Protein AF-A0A1Y2HPZ2-F1 (afdb_monomer)

Foldseek 3Di:
DDLQVLLQLQLVLQLVLVQLLQQLLQVQLVHGDDPVSDDPVNSNLSSCCRRVQVSNLCLVLVVVLCVVVPPDADPVRPPDDLVNLLVSLVVSVVCCVVPRPPVSVVVSVVSVVVVVCCCCPPPVPPPVVVVVVVVVPDDDPVVVVVVVVVVVLCVQLVVVLVVCCVPLVVVLSSCLSSPHDRPVSSVSVSVSVSVNSSVVSNSSNHDGDDD

Solvent-accessible surface area (backbone atoms only — not comparable to full-atom values): 11529 Å² total; per-residue (Å²): 133,55,58,65,57,38,9,54,53,31,12,50,50,32,26,54,28,40,54,48,21,51,41,37,27,33,40,46,68,74,48,69,76,42,83,90,73,57,62,63,68,60,27,51,49,39,18,46,46,16,29,71,45,51,12,45,49,50,54,51,47,52,51,53,49,41,66,78,53,67,80,73,62,57,89,76,62,74,86,69,49,74,66,57,49,49,53,53,37,48,52,53,49,53,50,37,60,71,66,48,46,54,60,46,51,52,52,49,50,54,50,53,52,49,53,49,48,45,46,54,73,70,72,46,55,74,63,53,54,56,54,52,62,66,61,61,79,82,62,75,72,63,68,64,55,51,55,46,55,53,51,53,50,45,67,74,44,40,63,60,55,49,54,51,48,66,50,49,51,57,52,52,49,52,53,37,52,72,78,38,64,77,73,57,36,56,55,53,51,53,53,53,43,31,54,50,49,28,49,51,31,31,62,71,37,42,78,79,82,89,126

Structure (mmCIF, N/CA/C/O backbone):
data_AF-A0A1Y2HPZ2-F1
#
_entry.id   AF-A0A1Y2HPZ2-F1
#
loop_
_atom_site.group_PDB
_atom_site.id
_atom_site.type_symbol
_atom_site.label_atom_id
_atom_site.label_alt_id
_atom_site.label_comp_id
_atom_site.label_asym_id
_atom_site.label_entity_id
_atom_site.label_seq_id
_atom_site.pdbx_PDB_ins_code
_atom_site.Cartn_x
_atom_site.Cartn_y
_atom_site.Cartn_z
_atom_site.occupancy
_atom_site.B_iso_or_equiv
_atom_site.auth_seq_id
_atom_site.auth_comp_id
_atom_site.auth_asym_id
_atom_site.auth_atom_id
_atom_site.pdbx_PDB_model_num
ATOM 1 N N . MET A 1 1 ? -7.321 -11.074 17.443 1.00 59.16 1 MET A N 1
ATOM 2 C CA . MET A 1 1 ? -6.093 -11.073 16.621 1.00 59.16 1 MET A CA 1
ATOM 3 C C . MET A 1 1 ? -5.102 -10.149 17.302 1.00 59.16 1 MET A C 1
ATOM 5 O O . MET A 1 1 ? -5.510 -9.060 17.678 1.00 59.16 1 MET A O 1
ATOM 9 N N . THR A 1 2 ? -3.881 -10.600 17.568 1.00 85.62 2 THR A N 1
ATOM 10 C CA . THR A 1 2 ? -2.818 -9.775 18.169 1.00 85.62 2 THR A CA 1
ATOM 11 C C . THR A 1 2 ? -2.145 -8.913 17.094 1.00 85.62 2 THR A C 1
ATOM 13 O O . THR A 1 2 ? -2.312 -9.190 15.904 1.00 85.62 2 THR A O 1
ATOM 16 N N . ILE A 1 3 ? -1.368 -7.897 17.498 1.00 86.38 3 ILE A N 1
ATOM 17 C CA . ILE A 1 3 ? -0.521 -7.100 16.582 1.00 86.38 3 ILE A CA 1
ATOM 18 C C . ILE A 1 3 ? 0.318 -8.022 15.699 1.00 86.38 3 ILE A C 1
ATOM 20 O O . ILE A 1 3 ? 0.323 -7.872 14.484 1.00 86.38 3 ILE A O 1
ATOM 24 N N . LEU A 1 4 ? 0.946 -9.028 16.309 1.00 87.94 4 LEU A N 1
ATOM 25 C CA . LEU A 1 4 ? 1.795 -9.982 15.607 1.00 87.94 4 LEU A CA 1
ATOM 26 C C . LEU A 1 4 ? 1.028 -10.758 14.525 1.00 87.94 4 LEU A C 1
ATOM 28 O O . LEU A 1 4 ? 1.511 -10.895 13.407 1.00 87.94 4 LEU A O 1
ATOM 32 N N . GLY A 1 5 ? -0.197 -11.207 14.821 1.00 86.69 5 GLY A N 1
ATOM 33 C CA . GLY A 1 5 ? -1.040 -11.866 13.823 1.00 86.69 5 GLY A CA 1
ATOM 34 C C . GLY A 1 5 ? -1.376 -10.947 12.645 1.00 86.69 5 GLY A C 1
ATOM 35 O O . GLY A 1 5 ? -1.360 -11.391 11.496 1.00 86.69 5 GLY A O 1
ATOM 36 N N . ALA A 1 6 ? -1.646 -9.664 12.912 1.00 83.31 6 ALA A N 1
ATOM 37 C CA . ALA A 1 6 ? -1.893 -8.666 11.869 1.00 83.31 6 ALA A CA 1
ATOM 38 C C . ALA A 1 6 ? -0.638 -8.405 11.019 1.00 83.31 6 ALA A C 1
ATOM 40 O O . ALA A 1 6 ? -0.744 -8.374 9.797 1.00 83.31 6 ALA A O 1
ATOM 41 N N . SER A 1 7 ? 0.540 -8.305 11.643 1.00 89.81 7 SER A N 1
ATOM 42 C CA . SER A 1 7 ? 1.837 -8.181 10.964 1.00 89.81 7 SER A CA 1
ATOM 43 C C . SER A 1 7 ? 2.144 -9.360 10.055 1.00 89.81 7 SER A C 1
ATOM 45 O O . SER A 1 7 ? 2.445 -9.156 8.884 1.00 89.81 7 SER A O 1
ATOM 47 N N . VAL A 1 8 ? 2.033 -10.593 10.555 1.00 92.00 8 VAL A N 1
ATOM 48 C CA . VAL A 1 8 ? 2.308 -11.796 9.752 1.00 92.00 8 VAL A CA 1
ATOM 49 C C . VAL A 1 8 ? 1.358 -11.869 8.560 1.00 92.00 8 VAL A C 1
ATOM 51 O O . VAL A 1 8 ? 1.806 -12.068 7.437 1.00 92.00 8 VAL A O 1
ATOM 54 N N . THR A 1 9 ? 0.063 -11.629 8.782 1.00 88.94 9 THR A N 1
ATOM 55 C CA . THR A 1 9 ? -0.940 -11.655 7.705 1.00 88.94 9 THR A CA 1
ATOM 56 C C . THR A 1 9 ? -0.696 -10.556 6.666 1.00 88.94 9 THR A C 1
ATOM 58 O O . THR A 1 9 ? -0.846 -10.788 5.471 1.00 88.94 9 THR A O 1
ATOM 61 N N . ALA A 1 10 ? -0.321 -9.348 7.095 1.00 88.50 10 ALA A N 1
ATOM 62 C CA . ALA A 1 10 ? -0.012 -8.256 6.177 1.00 88.50 10 ALA A CA 1
ATOM 63 C C . ALA A 1 10 ? 1.274 -8.529 5.383 1.00 88.50 10 ALA A C 1
ATOM 65 O O . ALA A 1 10 ? 1.290 -8.323 4.174 1.00 88.50 10 ALA A O 1
ATOM 66 N N . GLY A 1 11 ? 2.323 -9.046 6.031 1.00 90.88 11 GLY A N 1
ATOM 67 C CA . GLY A 1 11 ? 3.572 -9.424 5.369 1.00 90.88 11 GLY A CA 1
ATOM 68 C C . GLY A 1 11 ? 3.363 -10.490 4.293 1.00 90.88 11 GLY A C 1
ATOM 69 O O . GLY A 1 11 ? 3.794 -10.305 3.157 1.00 90.88 11 GLY A O 1
ATOM 70 N N . THR A 1 12 ? 2.621 -11.559 4.603 1.00 92.31 12 THR A N 1
ATOM 71 C CA . THR A 1 12 ? 2.328 -12.616 3.621 1.00 92.31 12 THR A CA 1
ATOM 72 C C . THR A 1 12 ? 1.490 -12.103 2.453 1.00 92.31 12 THR A C 1
ATOM 74 O O . THR A 1 12 ? 1.807 -12.403 1.306 1.00 92.31 12 THR A O 1
ATOM 77 N N . LEU A 1 13 ? 0.462 -11.285 2.706 1.00 90.25 13 LEU A N 1
ATOM 78 C CA . LEU A 1 13 ? -0.357 -10.701 1.638 1.00 90.25 13 LEU A CA 1
ATOM 79 C C . LEU A 1 13 ? 0.442 -9.752 0.740 1.00 90.25 13 LEU A C 1
ATOM 81 O O . LEU A 1 13 ? 0.249 -9.767 -0.474 1.00 90.25 13 LEU A O 1
ATOM 85 N N . PHE A 1 14 ? 1.354 -8.961 1.308 1.00 90.69 14 PHE A N 1
ATOM 86 C CA . PHE A 1 14 ? 2.242 -8.101 0.526 1.00 90.69 14 PHE A CA 1
ATOM 87 C C . PHE A 1 14 ? 3.223 -8.920 -0.322 1.00 90.69 14 PHE A C 1
ATOM 89 O O . PHE A 1 14 ? 3.434 -8.580 -1.483 1.00 90.69 14 PHE A O 1
ATOM 96 N N . ALA A 1 15 ? 3.773 -10.011 0.220 1.00 92.31 15 ALA A N 1
ATOM 97 C CA . ALA A 1 15 ? 4.642 -10.918 -0.528 1.00 92.31 15 ALA A CA 1
ATOM 98 C C . ALA A 1 15 ? 3.901 -11.550 -1.717 1.00 92.31 15 ALA A C 1
ATOM 100 O O . ALA A 1 15 ? 4.349 -11.451 -2.856 1.00 92.31 15 ALA A O 1
ATOM 101 N N . VAL A 1 16 ? 2.728 -12.144 -1.470 1.00 92.19 16 VAL A N 1
ATOM 102 C CA . VAL A 1 16 ? 1.908 -12.766 -2.522 1.00 92.19 16 VAL A CA 1
ATOM 103 C C . VAL A 1 16 ? 1.474 -11.727 -3.558 1.00 92.19 16 VAL A C 1
ATOM 105 O O . VAL A 1 16 ? 1.530 -11.992 -4.757 1.00 92.19 16 VAL A O 1
ATOM 108 N N . GLY A 1 17 ? 1.078 -10.531 -3.117 1.00 87.50 17 GLY A N 1
ATOM 109 C CA . GLY A 1 17 ? 0.698 -9.445 -4.013 1.00 87.50 17 GLY A CA 1
ATOM 110 C C . GLY A 1 17 ? 1.837 -8.990 -4.920 1.00 87.50 17 GLY A C 1
ATOM 111 O O . GLY A 1 17 ? 1.596 -8.737 -6.099 1.00 87.50 17 GLY A O 1
ATOM 112 N N . ASP A 1 18 ? 3.071 -8.938 -4.414 1.00 90.31 18 ASP A N 1
ATOM 113 C CA . ASP A 1 18 ? 4.232 -8.589 -5.235 1.00 90.31 18 ASP A CA 1
ATOM 114 C C . ASP A 1 18 ? 4.565 -9.687 -6.255 1.00 90.31 18 ASP A C 1
ATOM 116 O O . ASP A 1 18 ? 4.753 -9.378 -7.429 1.00 90.31 18 ASP A O 1
ATOM 120 N N . VAL A 1 19 ?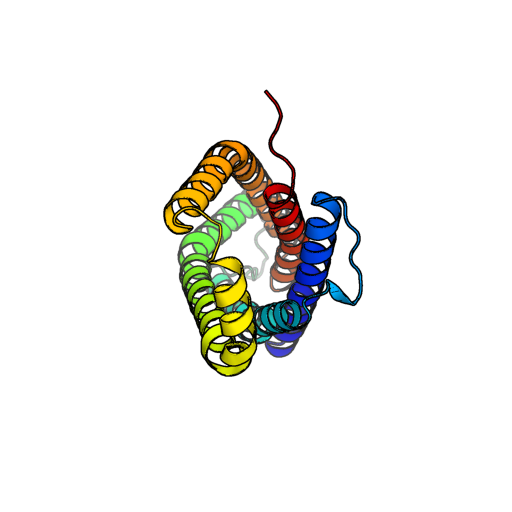 4.520 -10.967 -5.863 1.00 89.88 19 VAL A N 1
ATOM 121 C CA . VAL A 1 19 ? 4.708 -12.101 -6.791 1.00 89.88 19 VAL A CA 1
ATOM 122 C C . VAL A 1 19 ? 3.692 -12.048 -7.937 1.00 89.88 19 VAL A C 1
ATOM 124 O O . VAL A 1 19 ? 4.053 -12.209 -9.105 1.00 89.88 19 VAL A O 1
ATOM 127 N N . ILE A 1 20 ? 2.420 -11.776 -7.630 1.00 88.62 20 ILE A N 1
ATOM 128 C CA . ILE A 1 20 ? 1.373 -11.644 -8.652 1.00 88.62 20 ILE A CA 1
ATOM 129 C C . ILE A 1 20 ? 1.623 -10.410 -9.523 1.00 88.62 20 ILE A C 1
ATOM 131 O O . ILE A 1 20 ? 1.525 -10.503 -10.745 1.00 88.62 20 ILE A O 1
ATOM 135 N N . ALA A 1 21 ? 1.989 -9.272 -8.932 1.00 85.94 21 ALA A N 1
ATOM 136 C CA . ALA A 1 21 ? 2.317 -8.056 -9.671 1.00 85.94 21 ALA A CA 1
ATOM 137 C C . ALA A 1 21 ? 3.479 -8.277 -10.654 1.00 85.94 21 ALA A C 1
ATOM 139 O O . ALA A 1 21 ? 3.397 -7.856 -11.811 1.00 85.94 21 ALA A O 1
ATOM 140 N N . GLN A 1 22 ? 4.533 -8.980 -10.228 1.00 84.94 22 GLN A N 1
ATOM 141 C CA . GLN A 1 22 ? 5.637 -9.396 -11.095 1.00 84.94 22 GLN A CA 1
ATOM 142 C C . GLN A 1 22 ? 5.122 -10.288 -12.232 1.00 84.94 22 GLN A C 1
ATOM 144 O O . GLN A 1 22 ? 5.342 -9.981 -13.403 1.00 84.94 22 GLN A O 1
ATOM 149 N N . ALA A 1 23 ? 4.346 -11.330 -11.920 1.00 86.38 23 ALA A N 1
ATOM 150 C CA . ALA A 1 23 ? 3.826 -12.261 -12.923 1.00 86.38 23 ALA A CA 1
ATOM 151 C C . ALA A 1 23 ? 2.953 -11.568 -13.976 1.00 86.38 23 ALA A C 1
ATOM 153 O O . ALA A 1 23 ? 3.066 -11.843 -15.172 1.00 86.38 23 ALA A O 1
ATOM 154 N N . VAL A 1 24 ? 2.110 -10.636 -13.538 1.00 85.75 24 VAL A N 1
ATOM 155 C CA . VAL A 1 24 ? 1.248 -9.836 -14.406 1.00 85.75 24 VAL A CA 1
ATOM 156 C C . VAL A 1 24 ? 2.063 -8.895 -15.291 1.00 85.75 24 VAL A C 1
ATOM 158 O O . VAL A 1 24 ? 1.766 -8.791 -16.478 1.00 85.75 24 VAL A O 1
ATOM 161 N N . THR A 1 25 ? 3.103 -8.259 -14.749 1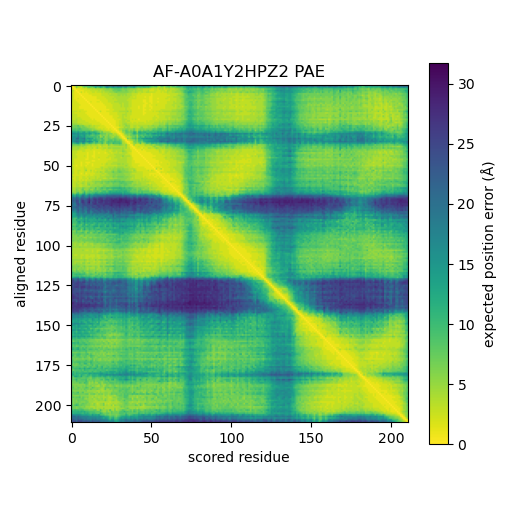.00 83.94 25 THR A N 1
ATOM 162 C CA . THR A 1 25 ? 3.990 -7.357 -15.503 1.00 83.94 25 THR A CA 1
ATOM 163 C C . THR A 1 25 ? 4.714 -8.111 -16.617 1.00 83.94 25 THR A C 1
ATOM 165 O O . THR A 1 25 ? 4.641 -7.710 -17.776 1.00 83.94 25 THR A O 1
ATOM 168 N N . HIS A 1 26 ? 5.334 -9.252 -16.295 1.00 82.75 26 HIS A N 1
ATOM 169 C CA . HIS A 1 26 ? 6.025 -10.079 -17.288 1.00 82.75 26 HIS A CA 1
ATOM 170 C C . HIS A 1 26 ? 5.068 -10.613 -18.357 1.00 82.75 26 HIS A C 1
ATOM 172 O O . HIS A 1 26 ? 5.403 -10.595 -19.539 1.00 82.75 26 HIS A O 1
ATOM 178 N N . LYS A 1 27 ? 3.856 -11.023 -17.962 1.00 82.00 27 LYS A N 1
ATOM 179 C CA . LYS A 1 27 ? 2.828 -11.488 -18.901 1.00 82.00 27 LYS A CA 1
ATOM 180 C C . LYS A 1 27 ? 2.323 -10.380 -19.823 1.00 82.00 27 LYS A C 1
ATOM 182 O O . LYS A 1 27 ? 2.129 -10.619 -21.011 1.00 82.00 27 LYS A O 1
ATOM 187 N N . ALA A 1 28 ? 2.098 -9.182 -19.294 1.00 77.00 28 ALA A N 1
ATOM 188 C CA . ALA A 1 28 ? 1.656 -8.031 -20.077 1.00 77.00 28 ALA A CA 1
ATOM 189 C C . ALA A 1 28 ? 2.723 -7.562 -21.079 1.00 77.00 28 ALA A C 1
ATOM 191 O O . ALA A 1 28 ? 2.371 -7.117 -22.166 1.00 77.00 28 ALA A O 1
ATOM 192 N N . ALA A 1 29 ? 4.005 -7.745 -20.751 1.00 74.06 29 ALA A N 1
ATOM 193 C CA . ALA A 1 29 ? 5.131 -7.514 -21.654 1.00 74.06 29 ALA A CA 1
ATOM 194 C C . ALA A 1 29 ? 5.340 -8.635 -22.702 1.00 74.06 29 ALA A C 1
ATOM 196 O O . ALA A 1 29 ? 6.329 -8.616 -23.428 1.00 74.06 29 ALA A O 1
ATOM 197 N N . GLY A 1 30 ? 4.443 -9.627 -22.780 1.00 72.19 30 GLY A N 1
ATOM 198 C CA . GLY A 1 30 ? 4.529 -10.746 -23.729 1.00 72.19 30 GLY A CA 1
ATOM 199 C C . GLY A 1 30 ? 5.427 -11.909 -23.283 1.00 72.19 30 GLY A C 1
ATOM 200 O O . GLY A 1 30 ? 5.569 -12.884 -24.017 1.00 72.19 30 GLY A O 1
ATOM 201 N N . GLY A 1 31 ? 6.008 -11.837 -22.083 1.00 74.12 31 GLY A N 1
ATOM 202 C CA . GLY A 1 31 ? 6.847 -12.882 -21.493 1.00 74.12 31 GLY A CA 1
ATOM 203 C C . GLY A 1 31 ? 6.106 -13.784 -20.498 1.00 74.12 31 GLY A C 1
ATOM 204 O O . GLY A 1 31 ? 4.901 -13.680 -20.276 1.00 74.12 31 GLY A O 1
ATOM 205 N N . ARG A 1 32 ? 6.840 -14.694 -19.852 1.00 73.25 32 ARG A N 1
ATOM 206 C CA . ARG A 1 32 ? 6.353 -15.514 -18.728 1.00 73.25 32 ARG A CA 1
ATOM 207 C C . ARG A 1 32 ? 7.300 -15.322 -17.548 1.00 73.25 32 ARG A C 1
ATOM 209 O O . ARG A 1 32 ? 8.478 -15.061 -17.765 1.00 73.25 32 ARG A O 1
ATOM 216 N N . LEU A 1 33 ? 6.799 -15.439 -16.318 1.00 74.31 33 LEU A N 1
ATOM 217 C CA . LEU A 1 33 ? 7.659 -15.359 -15.136 1.00 74.31 33 LEU A CA 1
ATOM 218 C C . LEU A 1 33 ? 8.598 -16.579 -15.128 1.00 74.31 33 LEU A C 1
ATOM 220 O O . LEU A 1 33 ? 8.141 -17.701 -14.906 1.00 74.31 33 LEU A O 1
ATOM 224 N N . THR A 1 34 ? 9.876 -16.373 -15.435 1.00 75.56 34 THR A N 1
ATOM 225 C CA . THR A 1 34 ? 10.932 -17.391 -15.341 1.00 75.56 34 THR A CA 1
ATOM 226 C C . THR A 1 34 ? 11.757 -17.174 -14.076 1.00 75.56 34 THR A C 1
ATOM 228 O O . THR A 1 34 ? 11.721 -16.097 -13.481 1.00 75.56 34 THR A O 1
ATOM 231 N N . GLN A 1 35 ? 12.499 -18.201 -13.656 1.00 67.38 35 GLN A N 1
ATOM 232 C CA . GLN A 1 35 ? 13.328 -18.151 -12.448 1.00 67.38 35 GLN A CA 1
ATOM 233 C C . GLN A 1 35 ? 14.369 -17.015 -12.492 1.00 67.38 35 GLN A C 1
ATOM 235 O O . GLN A 1 35 ? 14.599 -16.383 -11.467 1.00 67.38 35 GLN A O 1
ATOM 240 N N . ASP A 1 36 ? 14.900 -16.692 -13.675 1.00 66.38 36 ASP A N 1
ATOM 241 C CA . ASP A 1 36 ? 15.886 -15.614 -13.865 1.00 66.38 36 ASP A CA 1
ATOM 242 C C . ASP A 1 36 ? 15.271 -14.206 -13.863 1.00 66.38 36 ASP A C 1
ATOM 244 O O . ASP A 1 36 ? 15.962 -13.220 -13.636 1.00 66.38 36 ASP A O 1
ATOM 248 N N . SER A 1 37 ? 13.965 -14.094 -14.126 1.00 72.25 37 SER A N 1
ATOM 249 C CA . SER A 1 37 ? 13.249 -12.809 -14.163 1.00 72.25 37 SER A CA 1
ATOM 250 C C . SER A 1 37 ? 12.571 -12.454 -12.837 1.00 72.25 37 SER A C 1
ATOM 252 O O . SER A 1 37 ? 11.997 -11.375 -12.708 1.00 72.25 37 SER A O 1
ATOM 254 N N . TYR A 1 38 ? 12.585 -13.366 -11.863 1.00 83.31 38 TYR A N 1
ATOM 255 C CA . TYR A 1 38 ? 11.926 -13.172 -10.578 1.00 83.31 38 TYR A CA 1
ATOM 256 C C . TYR A 1 38 ? 12.781 -12.325 -9.628 1.00 83.31 38 TYR A C 1
ATOM 258 O O . TYR A 1 38 ? 13.883 -12.714 -9.240 1.00 83.31 38 TYR A O 1
ATOM 266 N N . ASP A 1 39 ? 12.235 -11.193 -9.179 1.00 83.75 39 ASP A N 1
ATOM 267 C CA . ASP A 1 39 ? 12.893 -10.317 -8.213 1.00 83.75 39 ASP A CA 1
ATOM 268 C C . ASP A 1 39 ? 12.485 -10.695 -6.778 1.00 83.75 39 ASP A C 1
ATOM 270 O O . ASP A 1 39 ? 11.493 -10.214 -6.203 1.00 83.75 39 ASP A O 1
ATOM 274 N N . GLY A 1 40 ? 13.274 -11.595 -6.187 1.00 83.88 40 GLY A N 1
ATOM 275 C CA . GLY A 1 40 ? 13.093 -12.038 -4.805 1.00 83.88 40 GLY A CA 1
ATOM 276 C C . GLY A 1 40 ? 13.361 -10.938 -3.774 1.00 83.88 40 GLY A C 1
ATOM 277 O O . GLY A 1 40 ? 12.708 -10.904 -2.728 1.00 83.88 40 GLY A O 1
ATOM 278 N N . LEU A 1 41 ? 14.265 -9.999 -4.070 1.00 83.75 41 LEU A N 1
ATOM 279 C CA . LEU A 1 41 ? 14.599 -8.898 -3.166 1.00 83.75 41 LEU A CA 1
ATOM 280 C C . LEU A 1 41 ? 13.457 -7.876 -3.098 1.00 83.75 41 LEU A C 1
ATOM 282 O O . LEU A 1 41 ? 13.137 -7.368 -2.017 1.00 83.75 41 LEU A O 1
ATOM 286 N N . ARG A 1 42 ? 12.782 -7.622 -4.223 1.00 81.25 42 ARG A N 1
ATOM 287 C CA . ARG A 1 42 ? 11.555 -6.820 -4.269 1.00 81.25 42 ARG A CA 1
ATOM 288 C C . ARG A 1 42 ? 10.433 -7.462 -3.458 1.00 81.25 42 ARG A C 1
ATOM 290 O O . ARG A 1 42 ? 9.819 -6.768 -2.641 1.00 81.25 42 ARG A O 1
ATOM 297 N N . THR A 1 43 ? 10.239 -8.773 -3.595 1.00 90.25 43 THR A N 1
ATOM 298 C CA . THR A 1 43 ? 9.224 -9.511 -2.825 1.00 90.25 43 THR A CA 1
ATOM 299 C C . THR A 1 43 ? 9.521 -9.457 -1.324 1.00 90.25 43 THR A C 1
ATOM 301 O O . THR A 1 43 ? 8.636 -9.153 -0.521 1.00 90.25 43 THR A O 1
ATOM 304 N N . ALA A 1 44 ? 10.780 -9.674 -0.929 1.00 89.75 44 ALA A N 1
ATOM 305 C CA . ALA A 1 44 ? 11.212 -9.598 0.467 1.00 89.75 44 ALA A CA 1
ATOM 306 C C . ALA A 1 44 ? 10.993 -8.198 1.062 1.00 89.75 44 ALA A C 1
ATOM 308 O O . ALA A 1 44 ? 10.487 -8.068 2.178 1.00 89.75 44 ALA A O 1
ATOM 309 N N . ARG A 1 45 ? 11.295 -7.140 0.298 1.00 86.81 45 ARG A N 1
ATOM 310 C CA . ARG A 1 45 ? 11.041 -5.751 0.704 1.00 86.81 45 ARG A CA 1
ATOM 311 C C . ARG A 1 45 ? 9.552 -5.481 0.908 1.00 86.81 45 ARG A C 1
ATOM 313 O O . ARG A 1 45 ? 9.179 -4.902 1.926 1.00 86.81 45 ARG A O 1
ATOM 320 N N . MET A 1 46 ? 8.701 -5.900 -0.029 1.00 88.81 46 MET A N 1
ATOM 321 C CA . MET A 1 46 ? 7.251 -5.725 0.102 1.00 88.81 46 MET A CA 1
ATOM 322 C C . MET A 1 46 ? 6.708 -6.487 1.313 1.00 88.81 46 MET A C 1
ATOM 324 O O . MET A 1 46 ? 5.950 -5.920 2.100 1.00 88.81 46 MET A O 1
ATOM 328 N N . SER A 1 47 ? 7.170 -7.721 1.527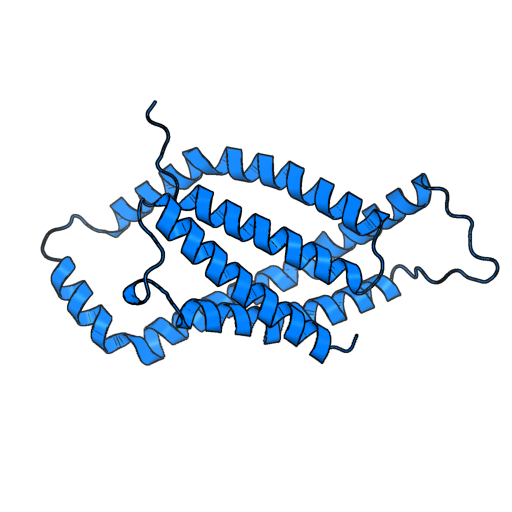 1.00 92.44 47 SER A N 1
ATOM 329 C CA . SER A 1 47 ? 6.847 -8.510 2.719 1.00 92.44 47 SER A CA 1
ATOM 330 C C . SER A 1 47 ? 7.253 -7.794 4.012 1.00 92.44 47 SER A C 1
ATOM 332 O O . SER A 1 47 ? 6.461 -7.703 4.951 1.00 92.44 47 SER A O 1
ATOM 334 N N . PHE A 1 48 ? 8.463 -7.227 4.057 1.00 92.19 48 PHE A N 1
ATOM 335 C CA . PHE A 1 48 ? 8.956 -6.483 5.216 1.00 92.19 48 PHE A CA 1
ATOM 336 C C . PHE A 1 48 ? 8.114 -5.235 5.503 1.00 92.19 48 PHE A C 1
ATOM 338 O O . PHE A 1 48 ? 7.723 -5.013 6.647 1.00 92.19 48 PHE A O 1
ATOM 345 N N . ILE A 1 49 ? 7.765 -4.454 4.477 1.00 89.81 49 ILE A N 1
ATOM 346 C CA . ILE A 1 49 ? 6.883 -3.285 4.617 1.00 89.81 49 ILE A CA 1
ATOM 347 C C . ILE A 1 49 ? 5.503 -3.707 5.149 1.00 89.81 49 ILE A C 1
ATOM 349 O O . ILE A 1 49 ? 4.960 -3.065 6.054 1.00 89.81 49 ILE A O 1
ATOM 353 N N . GLY A 1 50 ? 4.945 -4.805 4.631 1.00 88.88 50 GLY A N 1
ATOM 354 C CA . GLY A 1 50 ? 3.686 -5.371 5.112 1.00 88.88 50 GLY A CA 1
ATOM 355 C C . GLY A 1 50 ? 3.750 -5.749 6.595 1.00 88.88 50 GLY A C 1
ATOM 356 O O . GLY A 1 50 ? 2.877 -5.378 7.383 1.00 88.88 50 GLY A O 1
ATOM 357 N N . PHE A 1 51 ? 4.823 -6.433 6.990 1.00 92.00 51 PHE A N 1
ATOM 358 C CA . PHE A 1 51 ? 5.025 -6.926 8.348 1.00 92.00 51 PHE A CA 1
ATOM 359 C C . PHE A 1 51 ? 5.312 -5.816 9.368 1.00 92.00 51 PHE A C 1
ATOM 361 O O . PHE A 1 51 ? 4.675 -5.763 10.424 1.00 92.00 51 PHE A O 1
ATOM 368 N N . ALA A 1 52 ? 6.276 -4.947 9.064 1.00 91.38 52 ALA A N 1
ATOM 369 C CA . ALA A 1 52 ? 6.818 -3.968 10.000 1.00 91.38 52 ALA A CA 1
ATOM 370 C C . ALA A 1 52 ? 5.976 -2.688 10.072 1.00 91.38 52 ALA A C 1
ATOM 372 O O . ALA A 1 52 ? 5.865 -2.093 11.142 1.00 91.38 52 ALA A O 1
ATOM 373 N N . LEU A 1 53 ? 5.366 -2.273 8.956 1.00 90.56 53 LEU A N 1
ATOM 374 C CA . LEU A 1 53 ? 4.601 -1.030 8.884 1.00 90.56 53 LEU A CA 1
ATOM 375 C C . LEU A 1 53 ? 3.097 -1.287 8.783 1.00 90.56 53 LEU A C 1
ATOM 377 O O . LEU A 1 53 ? 2.353 -0.868 9.665 1.00 90.56 53 LEU A O 1
ATOM 381 N N . ASN A 1 54 ? 2.628 -1.970 7.732 1.00 89.00 54 ASN A N 1
ATOM 382 C CA . ASN A 1 54 ? 1.190 -2.057 7.437 1.00 89.00 54 ASN A CA 1
ATOM 383 C C . ASN A 1 54 ? 0.400 -2.745 8.568 1.00 89.00 54 ASN A C 1
ATOM 385 O O . ASN A 1 54 ? -0.569 -2.175 9.075 1.00 89.00 54 ASN A O 1
ATOM 389 N N . GLY A 1 55 ? 0.844 -3.922 9.015 1.00 87.62 55 GLY A N 1
ATOM 390 C CA . GLY A 1 55 ? 0.160 -4.689 10.059 1.00 87.62 55 GLY A CA 1
ATOM 391 C C . GLY A 1 55 ? -0.011 -3.930 11.386 1.00 87.62 55 GLY A C 1
ATOM 392 O O . GLY A 1 55 ? -1.154 -3.719 11.810 1.00 87.62 55 GLY A O 1
ATOM 393 N N . PRO A 1 56 ? 1.076 -3.479 12.046 1.00 89.75 56 PRO A N 1
ATOM 394 C CA . PRO A 1 56 ? 0.995 -2.764 13.321 1.00 89.75 56 PRO A CA 1
ATOM 395 C C . PRO A 1 56 ? 0.257 -1.428 13.215 1.00 89.75 56 PRO A C 1
ATOM 397 O O . PRO A 1 56 ? -0.513 -1.073 14.117 1.00 89.75 56 PRO A O 1
ATOM 400 N N . TYR A 1 57 ? 0.465 -0.702 12.110 1.00 89.75 57 TYR A N 1
ATOM 401 C CA . TYR A 1 57 ? -0.124 0.614 11.893 1.00 89.75 57 TYR A CA 1
ATOM 402 C C . TYR A 1 57 ? -1.646 0.528 11.793 1.00 89.75 57 TYR A C 1
ATOM 404 O O . TYR A 1 57 ? -2.351 1.179 12.564 1.00 89.75 57 TYR A O 1
ATOM 412 N N . PHE A 1 58 ? -2.174 -0.323 10.908 1.00 84.88 58 PHE A N 1
ATOM 413 C CA . PHE A 1 58 ? -3.621 -0.456 10.754 1.00 84.88 58 PHE A CA 1
ATOM 414 C C . PHE A 1 58 ? -4.274 -1.136 11.953 1.00 84.88 58 PHE A C 1
ATOM 416 O O . PHE A 1 58 ? -5.366 -0.730 12.352 1.00 84.88 58 PHE A O 1
ATOM 423 N N . TYR A 1 59 ? -3.611 -2.107 12.590 1.00 85.88 59 TYR A N 1
ATOM 424 C CA . TYR A 1 59 ? -4.121 -2.694 13.830 1.00 85.88 59 TYR A CA 1
ATOM 425 C C . TYR A 1 59 ? -4.368 -1.624 14.904 1.00 85.88 59 TYR A C 1
ATOM 427 O O . TYR A 1 59 ? -5.429 -1.592 15.536 1.00 85.88 59 TYR A O 1
ATOM 435 N N . THR A 1 60 ? -3.399 -0.729 15.097 1.00 85.81 60 THR A N 1
ATOM 436 C CA . THR A 1 60 ? -3.484 0.329 16.109 1.00 85.81 60 THR A CA 1
ATOM 437 C C . THR A 1 60 ? -4.437 1.441 15.669 1.00 85.81 60 THR A C 1
ATOM 439 O O . THR A 1 60 ? -5.300 1.847 16.447 1.00 85.81 60 THR A O 1
ATOM 442 N N . GLY A 1 61 ? -4.354 1.876 14.410 1.00 83.44 61 GLY A N 1
ATOM 443 C CA . GLY A 1 61 ? -5.195 2.928 13.838 1.00 83.44 61 GLY A CA 1
ATOM 444 C C . GLY A 1 61 ? -6.684 2.587 13.879 1.00 83.44 61 GLY A C 1
ATOM 445 O O . GLY A 1 61 ? -7.485 3.392 14.352 1.00 83.44 61 GLY A O 1
ATOM 446 N N . PHE A 1 62 ? -7.072 1.368 13.489 1.00 78.94 62 PHE A N 1
ATOM 447 C CA . PHE A 1 62 ? -8.475 0.952 13.566 1.00 78.94 62 PHE A CA 1
ATOM 448 C C . PHE A 1 62 ? -8.960 0.755 15.007 1.00 78.94 62 PHE A C 1
ATOM 450 O O . PHE A 1 62 ? -10.111 1.074 15.295 1.00 78.94 62 PHE A O 1
ATOM 457 N N . ARG A 1 63 ? -8.099 0.325 15.942 1.00 79.94 63 ARG A N 1
ATOM 458 C CA . ARG A 1 63 ? -8.448 0.295 17.376 1.00 79.94 63 ARG A CA 1
ATOM 459 C C . ARG A 1 63 ? -8.727 1.688 17.934 1.00 79.94 63 ARG A C 1
ATOM 461 O O . ARG A 1 63 ? -9.679 1.857 18.692 1.00 79.94 63 ARG A O 1
ATOM 468 N N . ILE A 1 64 ? -7.903 2.672 17.577 1.00 82.12 64 ILE A N 1
ATOM 469 C CA . ILE A 1 64 ? -8.113 4.069 17.970 1.00 82.12 64 ILE A CA 1
ATOM 470 C C . ILE A 1 64 ? -9.415 4.589 17.347 1.00 82.12 64 ILE A C 1
ATOM 472 O O . ILE A 1 64 ? -10.243 5.167 18.047 1.00 82.12 64 ILE A O 1
ATOM 476 N N . LEU A 1 65 ? -9.657 4.307 16.065 1.00 77.94 65 LEU A N 1
ATOM 477 C CA . LEU A 1 65 ? -10.884 4.708 15.377 1.00 77.94 65 LEU A CA 1
ATOM 478 C C . LEU A 1 65 ? -12.142 4.086 16.003 1.00 77.94 65 LEU A C 1
ATOM 480 O O . LEU A 1 65 ? -13.160 4.759 16.162 1.00 77.94 65 LEU A O 1
ATOM 484 N N . ASP A 1 66 ? -12.083 2.818 16.406 1.00 74.75 66 ASP A N 1
ATOM 485 C CA . ASP A 1 66 ? -13.189 2.153 17.097 1.00 74.75 66 ASP A CA 1
ATOM 486 C C . ASP A 1 66 ? -13.407 2.689 18.520 1.00 74.75 66 ASP A C 1
ATOM 488 O O . ASP A 1 66 ? -14.537 2.647 19.006 1.00 74.75 66 ASP A O 1
ATOM 492 N N . ARG A 1 67 ? -12.382 3.272 19.160 1.00 76.88 67 ARG A N 1
ATOM 493 C CA . ARG A 1 67 ? -12.535 4.009 20.426 1.00 76.88 67 ARG A CA 1
ATOM 494 C C . ARG A 1 67 ? -13.292 5.325 20.238 1.00 76.88 67 ARG A C 1
ATOM 496 O O . ARG A 1 67 ? -14.120 5.655 21.081 1.00 76.88 67 ARG A O 1
ATOM 503 N N . TYR A 1 68 ? -13.039 6.050 19.147 1.00 74.06 68 TYR A N 1
ATOM 504 C CA . TYR A 1 68 ? -13.757 7.292 18.829 1.00 74.06 68 TYR A CA 1
ATOM 505 C C . TYR A 1 68 ? -15.176 7.048 18.306 1.00 74.06 68 TYR A C 1
ATOM 507 O O . TYR A 1 68 ? -16.072 7.850 18.552 1.00 74.06 68 TYR A O 1
ATOM 515 N N . TYR A 1 69 ? -15.410 5.918 17.636 1.00 70.56 69 TYR A N 1
ATOM 516 C CA . TYR A 1 69 ? -16.736 5.513 17.174 1.00 70.56 69 TYR A CA 1
ATOM 517 C C . TYR A 1 69 ? -17.146 4.161 17.774 1.00 70.56 69 TYR A C 1
ATOM 519 O O . TYR A 1 69 ? -17.226 3.174 17.031 1.00 70.56 69 TYR A O 1
ATOM 527 N N . PRO A 1 70 ? -17.453 4.089 19.081 1.00 63.31 70 PRO A N 1
ATOM 528 C CA . PRO A 1 70 ? -17.763 2.831 19.749 1.00 63.31 70 PRO A CA 1
ATOM 529 C C . PRO A 1 70 ? -18.933 2.118 19.061 1.00 63.31 70 PRO A C 1
ATOM 531 O O . PRO A 1 70 ? -20.047 2.637 18.957 1.00 63.31 70 PRO A O 1
ATOM 534 N N . THR A 1 71 ? -18.656 0.927 18.533 1.00 59.25 71 THR A N 1
ATOM 535 C CA . THR A 1 71 ? -19.637 -0.005 17.948 1.00 59.25 71 THR A CA 1
ATOM 536 C C . THR A 1 71 ? -20.273 -0.913 18.993 1.00 59.25 71 THR A C 1
ATOM 538 O O . THR A 1 71 ? -21.187 -1.658 18.658 1.00 59.25 71 THR A O 1
ATOM 541 N N . ILE A 1 72 ? -19.808 -0.853 20.244 1.00 56.91 72 ILE A N 1
ATOM 542 C CA . ILE A 1 72 ? -20.363 -1.638 21.344 1.00 56.91 72 ILE A CA 1
ATOM 543 C C . ILE A 1 72 ? -21.760 -1.085 21.658 1.00 56.91 72 ILE A C 1
ATOM 545 O O . ILE A 1 72 ? -21.878 0.097 22.000 1.00 56.91 72 ILE A O 1
ATOM 549 N N . PRO A 1 73 ? -22.822 -1.894 21.532 1.00 57.88 73 PRO A N 1
ATOM 550 C CA . PRO A 1 73 ? -24.147 -1.479 21.952 1.00 57.88 73 PRO A CA 1
ATOM 551 C C . PRO A 1 73 ? -24.144 -1.260 23.473 1.00 57.88 73 PRO A C 1
ATOM 553 O O . PRO A 1 73 ? -23.728 -2.144 24.221 1.00 57.88 73 PRO A O 1
ATOM 556 N N . ARG A 1 74 ? -24.613 -0.099 23.953 1.00 57.97 74 ARG A N 1
ATOM 557 C CA . ARG A 1 74 ? -25.121 -0.014 25.336 1.00 57.97 74 ARG A CA 1
ATOM 558 C C . ARG A 1 74 ? -26.307 -0.971 25.444 1.00 57.97 74 ARG A C 1
ATOM 560 O O . ARG A 1 74 ? -26.981 -1.169 24.445 1.00 57.97 74 ARG A O 1
ATOM 567 N N . ASN A 1 75 ? -26.535 -1.582 26.603 1.00 52.03 75 ASN A N 1
ATOM 568 C CA . ASN A 1 75 ? -27.705 -2.436 26.806 1.00 52.03 75 ASN A CA 1
ATOM 569 C C . ASN A 1 75 ? -28.931 -1.544 27.099 1.00 52.03 75 ASN A C 1
ATOM 571 O O . ASN A 1 75 ? -28.828 -0.722 28.014 1.00 52.03 75 ASN A O 1
ATOM 575 N N . PRO A 1 76 ? -30.054 -1.663 26.363 1.00 61.09 76 PRO A N 1
ATOM 576 C CA . PRO A 1 76 ? -30.306 -2.560 25.231 1.00 61.09 76 PRO A CA 1
ATOM 577 C C . PRO A 1 76 ? -29.656 -2.078 23.925 1.00 61.09 76 PRO A C 1
ATOM 579 O O . PRO A 1 76 ? -29.580 -0.866 23.693 1.00 61.09 76 PRO A O 1
ATOM 582 N N . PRO A 1 77 ? -29.195 -3.005 23.060 1.00 62.97 77 PRO A N 1
ATOM 583 C CA . PRO A 1 77 ? -28.510 -2.643 21.832 1.00 62.97 77 PRO A CA 1
ATOM 584 C C . PRO A 1 77 ? -29.405 -1.751 20.963 1.00 62.97 77 PRO A C 1
ATOM 586 O O . PRO A 1 77 ? -30.526 -2.153 20.652 1.00 62.97 77 PRO A O 1
ATOM 589 N N . PRO A 1 78 ? -28.948 -0.557 20.539 1.00 64.31 78 PRO A N 1
ATOM 590 C CA . PRO A 1 78 ? -29.703 0.253 19.594 1.00 64.31 78 PRO A CA 1
ATOM 591 C C . PRO A 1 78 ? -30.017 -0.556 18.331 1.00 64.31 78 PRO A C 1
ATOM 593 O O . PRO A 1 78 ? -29.115 -1.103 17.691 1.00 64.31 78 PRO A O 1
ATOM 596 N N . VAL A 1 79 ? -31.303 -0.633 17.978 1.00 67.06 79 VAL A N 1
ATOM 597 C CA . VAL A 1 79 ? -31.792 -1.275 16.752 1.00 67.06 79 VAL A CA 1
ATOM 598 C C . VAL A 1 79 ? -31.403 -0.379 15.577 1.00 67.06 79 VAL A C 1
ATOM 600 O O . VAL A 1 79 ? -32.150 0.501 15.153 1.00 67.06 79 VAL A O 1
ATOM 603 N N . TRP A 1 80 ? -30.168 -0.522 15.099 1.00 61.16 80 TRP A N 1
ATOM 604 C CA . TRP A 1 80 ? -29.672 0.296 14.000 1.00 61.16 80 TRP A CA 1
ATOM 605 C C . TRP A 1 80 ? -30.379 -0.098 12.712 1.00 61.16 80 TRP A C 1
ATOM 607 O O . TRP A 1 80 ? -30.132 -1.174 12.165 1.00 61.16 80 TRP A O 1
ATOM 617 N N . THR A 1 81 ? -31.201 0.805 12.187 1.00 67.81 81 THR A N 1
ATOM 618 C CA . THR A 1 81 ? -31.717 0.665 10.825 1.00 67.81 81 THR A CA 1
ATOM 619 C C . THR A 1 81 ? -30.545 0.599 9.828 1.00 67.81 81 THR A C 1
ATOM 621 O O . THR A 1 81 ? -29.511 1.242 10.057 1.00 67.81 81 THR A O 1
ATOM 624 N N . PRO A 1 82 ? -30.673 -0.122 8.696 1.00 62.78 82 PRO A N 1
ATOM 625 C CA . PRO A 1 82 ? -29.606 -0.237 7.691 1.00 62.78 82 PRO A CA 1
ATOM 626 C C . PRO A 1 82 ? -29.035 1.118 7.238 1.00 62.78 82 PRO A C 1
ATOM 628 O O . PRO A 1 82 ? -27.838 1.255 6.996 1.00 62.78 82 PRO A O 1
ATOM 631 N N . ARG A 1 83 ? -29.877 2.161 7.208 1.00 58.00 83 ARG A N 1
ATOM 632 C CA . ARG A 1 83 ? -29.484 3.541 6.883 1.00 58.00 83 ARG A CA 1
ATOM 633 C C . ARG A 1 83 ? -28.551 4.162 7.926 1.00 58.00 83 ARG A C 1
ATOM 635 O O . ARG A 1 83 ? -27.567 4.796 7.562 1.00 58.00 83 ARG A O 1
ATOM 642 N N . MET A 1 84 ? -28.813 3.963 9.217 1.00 64.25 84 MET A N 1
ATOM 643 C CA . MET A 1 84 ? -27.957 4.491 10.290 1.00 64.25 84 MET A CA 1
ATOM 644 C C . MET A 1 84 ? -26.613 3.759 10.359 1.00 64.25 84 MET A C 1
ATOM 646 O O . MET A 1 84 ? -25.589 4.381 10.652 1.00 64.25 84 MET A O 1
ATOM 650 N N . GLN A 1 85 ? -26.602 2.458 10.045 1.00 65.31 85 GLN A N 1
ATOM 651 C CA . GLN A 1 85 ? -25.364 1.690 9.902 1.00 65.31 85 GLN A CA 1
ATOM 652 C C . GLN A 1 85 ? -24.518 2.244 8.757 1.00 65.31 85 GLN A C 1
ATOM 654 O O . GLN A 1 85 ? -23.334 2.506 8.949 1.00 65.31 85 GLN A O 1
ATOM 659 N N . LEU A 1 86 ? -25.142 2.511 7.606 1.00 67.06 86 LEU A N 1
ATOM 660 C CA . LEU A 1 86 ? -24.479 3.094 6.446 1.00 67.06 86 LEU A CA 1
ATOM 661 C C . LEU A 1 86 ? -23.882 4.474 6.765 1.00 67.06 86 LEU A C 1
ATOM 663 O O . LEU A 1 86 ? -22.691 4.682 6.560 1.00 67.06 86 LEU A O 1
ATOM 667 N N . VAL A 1 87 ? -24.663 5.392 7.343 1.00 67.88 87 VAL A N 1
ATOM 668 C CA . VAL A 1 87 ? -24.201 6.754 7.678 1.00 67.88 87 VAL A CA 1
ATOM 669 C C . VAL A 1 87 ? -23.052 6.741 8.692 1.00 67.88 87 VAL A C 1
ATOM 671 O O . VAL A 1 87 ? -22.054 7.435 8.498 1.00 67.88 87 VAL A O 1
ATOM 674 N N . ARG A 1 88 ? -23.123 5.920 9.750 1.00 68.25 88 ARG A N 1
ATOM 675 C CA . ARG A 1 88 ? -22.007 5.787 10.709 1.00 68.25 88 ARG A CA 1
ATOM 676 C C . ARG A 1 88 ? -20.772 5.159 10.076 1.00 68.25 88 ARG A C 1
ATOM 678 O O . ARG A 1 88 ? -19.657 5.551 10.409 1.00 68.25 88 ARG A O 1
ATOM 685 N N . SER A 1 89 ? -20.960 4.188 9.192 1.00 65.38 89 SER A N 1
ATOM 686 C CA . SER A 1 89 ? -19.887 3.550 8.434 1.00 65.38 89 SER A CA 1
ATOM 687 C C . SER A 1 89 ? -19.187 4.530 7.496 1.00 65.38 89 SER A C 1
ATOM 689 O O . SER A 1 89 ? -17.958 4.576 7.478 1.00 65.38 89 SER A O 1
ATOM 691 N N . PHE A 1 90 ? -19.946 5.385 6.808 1.00 70.50 90 PHE A N 1
ATOM 692 C CA . PHE A 1 90 ? -19.394 6.493 6.035 1.00 70.50 90 PHE A CA 1
ATOM 693 C C . PHE A 1 90 ? -18.648 7.482 6.925 1.00 70.50 90 PHE A C 1
ATOM 695 O O . PHE A 1 90 ? -17.506 7.804 6.620 1.00 70.50 90 PHE A O 1
ATOM 702 N N . GLY A 1 91 ? -19.221 7.891 8.061 1.00 72.12 91 GLY A N 1
ATOM 703 C CA . GLY A 1 91 ? -18.542 8.777 9.012 1.00 72.12 91 GLY A CA 1
ATOM 704 C C . GLY A 1 91 ? -17.211 8.203 9.512 1.00 72.12 91 GLY A C 1
ATOM 705 O O . GLY A 1 91 ? -16.196 8.891 9.492 1.00 72.12 91 GLY A O 1
ATOM 706 N N . LYS A 1 92 ? -17.177 6.913 9.874 1.00 70.38 92 LYS A N 1
ATOM 707 C CA . LYS A 1 92 ? -15.935 6.208 10.241 1.00 70.38 92 LYS A CA 1
ATOM 708 C C . LYS A 1 92 ? -14.931 6.174 9.087 1.00 70.38 92 LYS A C 1
ATOM 710 O O . LYS A 1 92 ? -13.744 6.389 9.314 1.00 70.38 92 LYS A O 1
ATOM 715 N N . SER A 1 93 ? -15.400 5.882 7.874 1.00 72.25 93 SER A N 1
ATOM 716 C CA . SER A 1 93 ? -14.565 5.833 6.673 1.00 72.25 93 SER A CA 1
ATOM 717 C C . SER A 1 93 ? -13.926 7.190 6.401 1.00 72.25 93 SER A C 1
ATOM 719 O O . SER A 1 93 ? -12.707 7.278 6.293 1.00 72.25 93 SER A O 1
ATOM 721 N N . VAL A 1 94 ? -14.724 8.256 6.373 1.00 80.56 94 VAL A N 1
ATOM 722 C CA . VAL A 1 94 ? -14.261 9.629 6.152 1.00 80.56 94 VAL A CA 1
ATOM 723 C C . VAL A 1 94 ? -13.195 9.990 7.181 1.00 80.56 94 VAL A C 1
ATOM 725 O O . VAL A 1 94 ? -12.089 10.373 6.809 1.00 80.56 94 VAL A O 1
ATOM 728 N N . THR A 1 95 ? -13.458 9.756 8.467 1.00 80.50 95 THR A N 1
ATOM 729 C CA . THR A 1 95 ? -12.476 10.044 9.517 1.00 80.50 95 THR A CA 1
ATOM 730 C C . THR A 1 95 ? -11.188 9.248 9.334 1.00 80.50 95 THR A C 1
ATOM 732 O O . THR A 1 95 ? -10.107 9.813 9.485 1.00 80.50 95 THR A O 1
ATOM 735 N N . ALA A 1 96 ? -11.257 7.974 8.935 1.00 79.00 96 ALA A N 1
ATOM 736 C CA . ALA A 1 96 ? -10.063 7.195 8.613 1.00 79.00 96 ALA A CA 1
ATOM 737 C C . ALA A 1 96 ? -9.254 7.816 7.456 1.00 79.00 96 ALA A C 1
ATOM 739 O O . ALA A 1 96 ? -8.030 7.888 7.550 1.00 79.00 96 ALA A O 1
ATOM 740 N N . HIS A 1 97 ? -9.916 8.301 6.398 1.00 82.88 97 HIS A N 1
ATOM 741 C CA . HIS A 1 97 ? -9.276 8.936 5.230 1.00 82.88 97 HIS A CA 1
ATOM 742 C C . HIS A 1 97 ? -8.558 10.241 5.562 1.00 82.88 97 HIS A C 1
ATOM 744 O O . HIS A 1 97 ? -7.579 10.562 4.899 1.00 82.88 97 HIS A O 1
ATOM 750 N N . PHE A 1 98 ? -8.979 10.947 6.609 1.00 83.94 98 PHE A N 1
ATOM 751 C CA . PHE A 1 98 ? -8.311 12.172 7.050 1.00 83.94 98 PHE A CA 1
ATOM 752 C C . PHE A 1 98 ? -7.289 11.957 8.170 1.00 83.94 98 PHE A C 1
ATOM 754 O O . PHE A 1 98 ? -6.362 12.749 8.299 1.00 83.94 98 PHE A O 1
ATOM 761 N N . THR A 1 99 ? -7.423 10.899 8.975 1.00 83.56 99 THR A N 1
ATOM 762 C CA . THR A 1 99 ? -6.599 10.722 10.188 1.00 83.56 99 THR A CA 1
ATOM 763 C C . THR A 1 99 ? -5.622 9.553 10.117 1.00 83.56 99 THR A C 1
ATOM 765 O O . THR A 1 99 ? -4.512 9.659 10.628 1.00 83.56 99 THR A O 1
ATOM 768 N N . VAL A 1 100 ? -6.006 8.444 9.481 1.00 84.75 100 VAL A N 1
ATOM 769 C CA . VAL A 1 100 ? -5.226 7.196 9.458 1.00 84.75 100 VAL A CA 1
ATOM 770 C C . VAL A 1 100 ? -4.478 7.044 8.136 1.00 84.75 100 VAL A C 1
ATOM 772 O O . VAL A 1 100 ? -3.302 6.700 8.120 1.00 84.75 100 VAL A O 1
ATOM 775 N N . PHE A 1 101 ? -5.123 7.315 7.004 1.00 84.12 101 PHE A N 1
ATOM 776 C CA . PHE A 1 101 ? -4.499 7.093 5.697 1.00 84.12 101 PHE A CA 1
ATOM 777 C C . PHE A 1 101 ? -3.388 8.098 5.332 1.00 84.12 101 PHE A C 1
ATOM 779 O O . PHE A 1 101 ? -2.364 7.648 4.8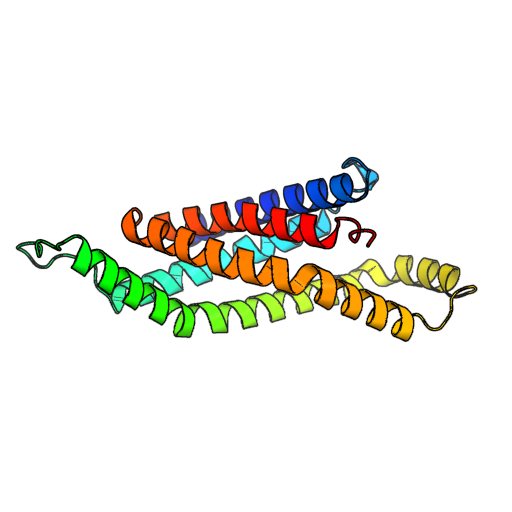20 1.00 84.12 101 PHE A O 1
ATOM 786 N N . PRO A 1 102 ? -3.492 9.415 5.599 1.00 89.38 102 PRO A N 1
ATOM 787 C CA . PRO A 1 102 ? -2.445 10.351 5.187 1.00 89.38 102 PRO A CA 1
ATOM 788 C C . PRO A 1 102 ? -1.096 10.100 5.885 1.00 89.38 102 PRO A C 1
ATOM 790 O O . PRO A 1 102 ? -0.091 9.979 5.180 1.00 89.38 102 PRO A O 1
ATOM 793 N N . PRO A 1 103 ? -1.028 9.914 7.222 1.00 89.38 103 PRO A N 1
ATOM 794 C CA . PRO A 1 103 ? 0.241 9.587 7.870 1.00 89.38 103 PRO A CA 1
ATOM 795 C C . PRO A 1 103 ? 0.764 8.206 7.456 1.00 89.38 103 PRO A C 1
ATOM 797 O O . PRO A 1 103 ? 1.975 8.027 7.342 1.00 89.38 103 PRO A O 1
ATOM 800 N N . TYR A 1 104 ? -0.127 7.245 7.172 1.00 87.44 104 TYR A N 1
ATOM 801 C CA . TYR A 1 104 ? 0.267 5.952 6.614 1.00 87.44 104 TYR A CA 1
ATOM 802 C C . TYR A 1 104 ? 0.980 6.100 5.271 1.00 87.44 104 TYR A C 1
ATOM 804 O O . TYR A 1 104 ? 2.046 5.522 5.090 1.00 87.44 104 TYR A O 1
ATOM 812 N N . LEU A 1 105 ? 0.419 6.874 4.338 1.00 87.25 105 LEU A N 1
ATOM 813 C CA . LEU A 1 105 ? 1.007 7.065 3.012 1.00 87.25 105 LEU A CA 1
ATOM 814 C C . LEU A 1 105 ? 2.375 7.741 3.097 1.00 87.25 105 LEU A C 1
ATOM 816 O O . LEU A 1 105 ? 3.301 7.315 2.413 1.00 87.25 105 LEU A O 1
ATOM 820 N N . ILE A 1 106 ? 2.532 8.734 3.976 1.00 89.31 106 ILE A N 1
ATOM 821 C CA . ILE A 1 106 ? 3.824 9.393 4.210 1.00 89.31 106 ILE A CA 1
ATOM 822 C C . ILE A 1 106 ? 4.847 8.393 4.756 1.00 89.31 106 ILE A C 1
ATOM 824 O O . ILE A 1 106 ? 5.967 8.328 4.247 1.00 89.31 106 ILE A O 1
ATOM 828 N N . ALA A 1 107 ? 4.468 7.588 5.752 1.00 88.31 107 ALA A N 1
ATOM 829 C CA . ALA A 1 107 ? 5.348 6.576 6.331 1.00 88.31 107 ALA A CA 1
ATOM 830 C C . ALA A 1 107 ? 5.703 5.482 5.313 1.00 88.31 107 ALA A C 1
ATOM 832 O O . ALA A 1 107 ? 6.859 5.077 5.217 1.00 88.31 107 ALA A O 1
ATOM 833 N N . LEU A 1 108 ? 4.724 5.038 4.523 1.00 88.69 108 LEU A N 1
ATOM 834 C CA . LEU A 1 108 ? 4.890 4.031 3.482 1.00 88.69 108 LEU A CA 1
ATOM 835 C C . LEU A 1 108 ? 5.855 4.514 2.401 1.00 88.69 108 LEU A C 1
ATOM 837 O O . LEU A 1 108 ? 6.803 3.805 2.073 1.00 88.69 108 LEU A O 1
ATOM 841 N N . LEU A 1 109 ? 5.631 5.722 1.881 1.00 88.12 109 LEU A N 1
ATOM 842 C CA . LEU A 1 109 ? 6.479 6.330 0.860 1.00 88.12 109 LEU A CA 1
ATOM 843 C C . LEU A 1 109 ? 7.896 6.522 1.396 1.00 88.12 109 LEU A C 1
ATOM 845 O O . LEU A 1 109 ? 8.833 6.019 0.785 1.00 88.12 109 LEU A O 1
ATOM 849 N N . SER A 1 110 ? 8.040 7.136 2.571 1.00 86.56 110 SER A N 1
ATOM 850 C CA . SER A 1 110 ? 9.341 7.364 3.214 1.00 86.56 110 SER A CA 1
ATOM 851 C C . SER A 1 110 ? 10.114 6.066 3.442 1.00 86.56 110 SER A C 1
ATOM 853 O O . SER A 1 110 ? 11.302 5.987 3.136 1.00 86.56 110 SER A O 1
ATOM 855 N N . LEU A 1 111 ? 9.454 5.023 3.951 1.00 88.44 111 LEU A N 1
ATOM 856 C CA . LEU A 1 111 ? 10.097 3.733 4.181 1.00 88.44 111 LEU A CA 1
ATOM 857 C C . LEU A 1 111 ? 10.473 3.058 2.859 1.00 88.44 111 LEU A C 1
ATOM 859 O O . LEU A 1 111 ? 11.566 2.509 2.739 1.00 88.44 111 LEU A O 1
ATOM 863 N N . SER A 1 112 ? 9.593 3.114 1.857 1.00 83.00 112 SER A N 1
ATOM 864 C CA . SER A 1 112 ? 9.842 2.500 0.552 1.00 83.00 112 SER A CA 1
ATOM 865 C C . SER A 1 112 ? 11.028 3.136 -0.175 1.00 83.00 112 SER A C 1
ATOM 867 O O . SER A 1 112 ? 11.879 2.411 -0.691 1.00 83.00 112 SER A O 1
ATOM 869 N N . THR A 1 113 ? 11.138 4.468 -0.150 1.00 82.62 113 THR A N 1
ATOM 870 C CA . THR A 1 113 ? 12.249 5.200 -0.765 1.00 82.62 113 THR A CA 1
ATOM 871 C C . THR A 1 113 ? 13.540 4.992 0.009 1.00 82.62 113 THR A C 1
ATOM 873 O O . THR A 1 113 ? 14.581 4.788 -0.606 1.00 82.62 113 THR A O 1
ATOM 876 N N . SER A 1 114 ? 13.478 4.952 1.342 1.00 84.50 114 SER A N 1
ATOM 877 C CA . SER A 1 114 ? 14.644 4.669 2.188 1.00 84.50 114 SER A CA 1
ATOM 878 C C . SER A 1 114 ? 15.198 3.265 1.940 1.00 84.50 114 SER A C 1
ATOM 880 O O . SER A 1 114 ? 16.401 3.097 1.756 1.00 84.50 114 SER A O 1
ATOM 882 N N . LEU A 1 115 ? 14.327 2.251 1.874 1.00 82.94 115 LEU A N 1
ATOM 883 C CA . LEU A 1 115 ? 14.734 0.874 1.576 1.00 82.94 115 LEU A CA 1
ATOM 884 C C . LEU A 1 115 ? 15.299 0.750 0.161 1.00 82.94 115 LEU A C 1
ATOM 886 O O . LEU A 1 115 ? 16.288 0.053 -0.040 1.00 82.94 115 LEU A O 1
ATOM 890 N N . GLN A 1 116 ? 14.705 1.440 -0.813 1.00 79.69 116 GLN A N 1
ATOM 891 C CA . GLN A 1 116 ? 15.230 1.468 -2.174 1.00 79.69 116 GLN A CA 1
ATOM 892 C C . GLN A 1 116 ? 16.600 2.146 -2.241 1.00 79.69 116 GLN A C 1
ATOM 894 O O . GLN A 1 116 ? 17.509 1.612 -2.866 1.00 79.69 116 GLN A O 1
ATOM 899 N N . TRP A 1 117 ? 16.769 3.280 -1.562 1.00 81.00 117 TRP A N 1
ATOM 900 C CA . TRP A 1 117 ? 18.046 3.982 -1.485 1.00 81.00 117 TRP A CA 1
ATOM 901 C C . TRP A 1 117 ? 19.128 3.108 -0.849 1.00 81.00 117 TRP A C 1
ATOM 903 O O . TRP A 1 117 ? 20.243 3.045 -1.363 1.00 81.00 117 TRP A O 1
ATOM 913 N N . TRP A 1 118 ? 18.789 2.388 0.223 1.00 78.31 118 TRP A N 1
ATOM 914 C CA . TRP A 1 118 ? 19.700 1.447 0.871 1.00 78.31 118 TRP A CA 1
ATOM 915 C C . TRP A 1 118 ? 20.092 0.291 -0.057 1.00 78.31 118 TRP A C 1
ATOM 917 O O . TRP A 1 118 ? 21.257 -0.091 -0.106 1.00 78.31 118 TRP A O 1
ATOM 927 N N . GLN A 1 119 ? 19.156 -0.222 -0.856 1.00 72.44 119 GLN A N 1
ATOM 928 C CA . GLN A 1 119 ? 19.444 -1.258 -1.852 1.00 72.44 119 GLN A CA 1
ATOM 929 C C . GLN A 1 119 ? 20.403 -0.756 -2.940 1.00 72.44 119 GLN A C 1
ATOM 931 O O . GLN A 1 119 ? 21.359 -1.452 -3.284 1.00 72.44 119 GLN A O 1
ATOM 936 N N . THR A 1 120 ? 20.183 0.459 -3.450 1.00 70.31 120 THR A N 1
ATOM 937 C CA . THR A 1 120 ? 21.000 1.010 -4.539 1.00 70.31 120 THR A CA 1
ATOM 938 C C . THR A 1 120 ? 22.369 1.501 -4.076 1.00 70.31 120 THR A C 1
ATOM 940 O O . THR A 1 120 ? 23.317 1.385 -4.838 1.00 70.31 120 THR A O 1
ATOM 943 N N . HIS A 1 121 ? 22.498 2.028 -2.853 1.00 68.50 121 HIS A N 1
ATOM 944 C CA . HIS A 1 121 ? 23.758 2.599 -2.349 1.00 68.50 121 HIS A CA 1
ATOM 945 C C . HIS A 1 121 ? 24.540 1.660 -1.417 1.00 68.50 121 HIS A C 1
ATOM 947 O O . HIS A 1 121 ? 25.733 1.871 -1.219 1.00 68.50 121 HIS A O 1
ATOM 953 N N . GLY A 1 122 ? 23.895 0.646 -0.831 1.00 62.81 122 GLY A N 1
ATOM 954 C CA . GLY A 1 122 ? 24.502 -0.237 0.170 1.00 62.81 122 GLY A CA 1
ATOM 955 C C . GLY A 1 122 ? 25.008 -1.585 -0.356 1.00 62.81 122 GLY A C 1
ATOM 956 O O . GLY A 1 122 ? 25.985 -2.093 0.184 1.00 62.81 122 GLY A O 1
ATOM 957 N N . PHE A 1 123 ? 24.374 -2.174 -1.382 1.00 57.72 123 PHE A N 1
ATOM 958 C CA . PHE A 1 123 ? 24.673 -3.554 -1.820 1.00 57.72 123 PHE A CA 1
ATOM 959 C C . PHE A 1 123 ? 24.817 -3.737 -3.346 1.00 57.72 123 PHE A C 1
ATOM 961 O O . PHE A 1 123 ? 25.632 -4.545 -3.775 1.00 57.72 123 PHE A O 1
ATOM 968 N N . ALA A 1 124 ? 24.093 -2.978 -4.184 1.00 53.03 124 ALA A N 1
ATOM 969 C CA . ALA A 1 124 ? 24.079 -3.156 -5.650 1.00 53.03 124 ALA A CA 1
ATOM 970 C C . ALA A 1 124 ? 25.069 -2.264 -6.440 1.00 53.03 124 ALA A C 1
ATOM 972 O O . ALA A 1 124 ? 25.039 -2.244 -7.672 1.00 53.03 124 ALA A O 1
ATOM 973 N N . SER A 1 125 ? 25.938 -1.512 -5.752 1.00 49.88 125 SER A N 1
ATOM 974 C CA . SER A 1 125 ? 26.802 -0.494 -6.376 1.00 49.88 125 SER A CA 1
ATOM 975 C C . SER A 1 125 ? 27.826 -1.038 -7.378 1.00 49.88 125 SER A C 1
ATOM 977 O O . SER A 1 125 ? 28.211 -0.304 -8.277 1.00 49.88 125 SER A O 1
ATOM 979 N N . SER A 1 126 ? 28.297 -2.282 -7.267 1.00 50.31 126 SER A N 1
ATOM 980 C CA . SER A 1 126 ? 29.389 -2.761 -8.133 1.00 50.31 126 SER A CA 1
ATOM 981 C C . SER A 1 126 ? 28.928 -3.228 -9.516 1.00 50.31 126 SER A C 1
ATOM 983 O O . SER A 1 126 ? 29.643 -3.013 -10.485 1.00 50.31 126 SER A O 1
ATOM 985 N N . THR A 1 127 ? 27.734 -3.812 -9.638 1.00 52.94 127 THR A N 1
ATOM 986 C CA . THR A 1 127 ? 27.259 -4.427 -10.894 1.00 52.94 127 THR A CA 1
ATOM 987 C C . THR A 1 127 ? 26.558 -3.423 -11.811 1.00 52.94 127 THR A C 1
ATOM 989 O O . THR A 1 127 ? 26.767 -3.421 -13.019 1.00 52.94 127 THR A O 1
ATOM 992 N N . ILE A 1 128 ? 25.768 -2.501 -11.244 1.00 55.44 128 ILE A N 1
ATOM 993 C CA . ILE A 1 128 ? 25.009 -1.515 -12.034 1.00 55.44 128 ILE A CA 1
ATOM 994 C C . ILE A 1 128 ? 25.920 -0.431 -12.625 1.00 55.44 128 ILE A C 1
ATOM 996 O O . ILE A 1 128 ? 25.622 0.096 -13.694 1.00 55.44 128 ILE A O 1
ATOM 1000 N N . ILE A 1 129 ? 27.041 -0.105 -11.970 1.00 55.66 129 ILE A N 1
ATOM 1001 C CA . ILE A 1 129 ? 27.997 0.883 -12.493 1.00 55.66 129 ILE A CA 1
ATOM 1002 C C . ILE A 1 129 ? 28.690 0.362 -13.765 1.00 55.66 129 ILE A C 1
ATOM 1004 O O . ILE A 1 129 ? 28.879 1.146 -14.696 1.00 55.66 129 ILE A O 1
ATOM 1008 N N . GLU A 1 130 ? 28.999 -0.937 -13.860 1.00 54.44 130 GLU A N 1
ATOM 1009 C CA . GLU A 1 130 ? 29.573 -1.543 -15.075 1.00 54.44 130 GLU A CA 1
ATOM 1010 C C . GLU A 1 130 ? 28.565 -1.576 -16.240 1.00 54.44 130 GLU A C 1
ATOM 1012 O O . GLU A 1 130 ? 28.887 -1.127 -17.345 1.00 54.44 130 GLU A O 1
ATOM 1017 N N . ASP A 1 131 ? 27.319 -1.990 -15.990 1.00 52.28 131 ASP A N 1
ATOM 1018 C CA . ASP A 1 131 ? 26.274 -2.071 -17.023 1.00 52.28 131 ASP A CA 1
ATOM 1019 C C . ASP A 1 131 ? 25.766 -0.689 -17.484 1.00 52.28 131 ASP A C 1
ATOM 1021 O O . ASP A 1 131 ? 25.482 -0.471 -18.670 1.00 52.28 131 ASP A O 1
ATOM 1025 N N . ALA A 1 132 ? 25.689 0.292 -16.576 1.00 55.41 132 ALA A N 1
ATOM 1026 C CA . ALA A 1 132 ? 25.337 1.678 -16.900 1.00 55.41 132 ALA A CA 1
ATOM 1027 C C . ALA A 1 132 ? 26.452 2.383 -17.697 1.00 55.41 132 ALA A C 1
ATOM 1029 O O . ALA A 1 132 ? 26.178 3.163 -18.615 1.00 55.41 132 ALA A O 1
ATOM 1030 N N . ALA A 1 133 ? 27.720 2.076 -17.400 1.00 56.81 133 ALA A N 1
ATOM 1031 C CA . ALA A 1 133 ? 28.856 2.561 -18.180 1.00 56.81 133 ALA A CA 1
ATOM 1032 C C . ALA A 1 133 ? 28.891 1.949 -19.595 1.00 56.81 133 ALA A C 1
ATOM 1034 O O . ALA A 1 133 ? 29.265 2.642 -20.546 1.00 56.81 133 ALA A O 1
ATOM 1035 N N . ALA A 1 134 ? 28.446 0.698 -19.766 1.00 56.91 134 ALA A N 1
ATOM 1036 C CA . ALA A 1 134 ? 28.351 0.030 -21.067 1.00 56.91 134 ALA A CA 1
ATOM 1037 C C . ALA A 1 134 ? 27.190 0.550 -21.944 1.00 56.91 134 ALA A C 1
ATOM 1039 O O . ALA A 1 134 ? 27.352 0.716 -23.154 1.00 56.91 134 ALA A O 1
ATOM 1040 N N . SER A 1 135 ? 26.039 0.867 -21.345 1.00 54.38 135 SER A N 1
ATOM 1041 C CA . SER A 1 135 ? 24.817 1.310 -22.046 1.00 54.38 135 SER A CA 1
ATOM 1042 C C . SER A 1 135 ? 24.770 2.814 -22.371 1.00 54.38 135 SER A C 1
ATOM 1044 O O . SER A 1 135 ? 24.036 3.238 -23.265 1.00 54.38 135 SER A O 1
ATOM 1046 N N . SER A 1 136 ? 25.599 3.633 -21.716 1.00 52.16 136 SER A N 1
ATOM 1047 C CA . SER A 1 136 ? 25.674 5.091 -21.932 1.00 52.16 136 SER A CA 1
ATOM 1048 C C . SER A 1 136 ? 26.333 5.531 -23.251 1.00 52.16 136 SER A C 1
ATOM 1050 O O . SER A 1 136 ? 26.292 6.713 -23.593 1.00 52.16 136 SER A O 1
ATOM 1052 N N . ARG A 1 137 ? 26.931 4.609 -24.020 1.00 56.03 137 ARG A N 1
ATOM 1053 C CA . ARG A 1 137 ? 27.756 4.942 -25.195 1.00 56.03 137 ARG A CA 1
ATOM 1054 C C . ARG A 1 137 ? 26.966 5.194 -26.495 1.00 56.03 137 ARG A C 1
ATOM 1056 O O . ARG A 1 137 ? 27.575 5.602 -27.479 1.00 56.03 137 ARG A O 1
ATOM 1063 N N . THR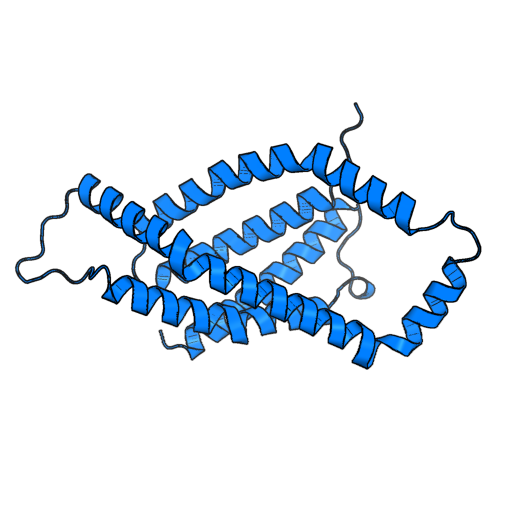 A 1 138 ? 25.642 4.990 -26.523 1.00 54.91 138 THR A N 1
ATOM 1064 C CA . THR A 1 138 ? 24.832 5.069 -27.765 1.00 54.91 138 THR A CA 1
ATOM 1065 C C . THR A 1 138 ? 23.491 5.821 -27.671 1.00 54.91 138 THR A C 1
ATOM 1067 O O . THR A 1 138 ? 22.843 5.983 -28.704 1.00 54.91 138 THR A O 1
ATOM 1070 N N . GLN A 1 139 ? 23.049 6.316 -26.504 1.00 53.16 139 GLN A N 1
ATOM 1071 C CA . GLN A 1 139 ? 21.711 6.927 -26.353 1.00 53.16 139 GLN A CA 1
ATOM 1072 C C . GLN A 1 139 ? 21.711 8.461 -26.150 1.00 53.16 139 GLN A C 1
ATOM 1074 O O . GLN A 1 139 ? 22.599 8.999 -25.488 1.00 53.16 139 GLN A O 1
ATOM 1079 N N . PRO A 1 140 ? 20.690 9.187 -26.666 1.00 56.41 140 PRO A N 1
ATOM 1080 C CA . PRO A 1 140 ? 20.451 10.603 -26.347 1.00 56.41 140 PRO A CA 1
ATOM 1081 C C . PRO A 1 140 ? 20.223 10.802 -24.831 1.00 56.41 140 PRO A C 1
ATOM 1083 O O . PRO A 1 140 ? 19.912 9.833 -24.140 1.00 56.41 140 PRO A O 1
ATOM 1086 N N . PRO A 1 141 ? 20.338 12.031 -24.275 1.00 57.22 141 PRO A N 1
ATOM 1087 C CA . PRO A 1 141 ? 20.355 12.246 -22.824 1.00 57.22 141 PRO A CA 1
ATOM 1088 C C . PRO A 1 141 ? 19.105 11.661 -22.144 1.00 57.22 1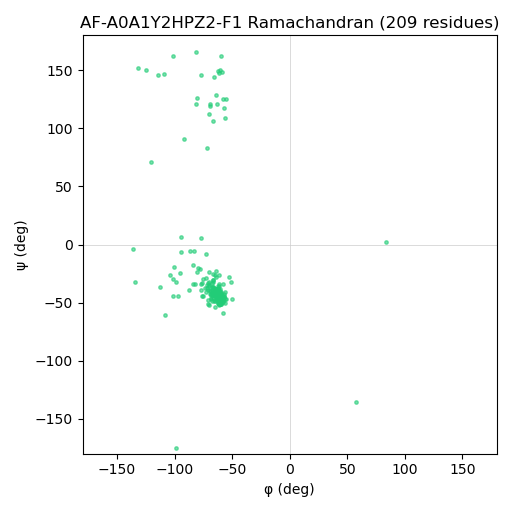41 PRO A C 1
ATOM 1090 O O . PRO A 1 141 ? 17.998 12.190 -22.283 1.00 57.22 141 PRO A O 1
ATOM 1093 N N . ALA A 1 142 ? 19.310 10.570 -21.395 1.00 62.81 142 ALA A N 1
ATOM 1094 C CA . ALA A 1 142 ? 18.284 9.673 -20.855 1.00 62.81 142 ALA A CA 1
ATOM 1095 C C . ALA A 1 142 ? 17.167 10.377 -20.059 1.00 62.81 142 ALA A C 1
ATOM 1097 O O . ALA A 1 142 ? 16.023 9.924 -20.045 1.00 62.81 142 ALA A O 1
ATOM 1098 N N . SER A 1 143 ? 17.460 11.527 -19.446 1.00 60.53 143 SER A N 1
ATOM 1099 C CA . SER A 1 143 ? 16.507 12.291 -18.634 1.00 60.53 143 SER A CA 1
ATOM 1100 C C . SER A 1 143 ? 15.346 12.888 -19.436 1.00 60.53 143 SER A C 1
ATOM 1102 O O . SER A 1 143 ? 14.214 12.902 -18.955 1.00 60.53 143 SER A O 1
ATOM 1104 N N . LYS A 1 144 ? 15.589 13.353 -20.671 1.00 69.38 144 LYS A N 1
ATOM 1105 C CA . LYS A 1 144 ? 14.539 13.958 -21.512 1.00 69.38 144 LYS A CA 1
ATOM 1106 C C . LYS A 1 144 ? 13.624 12.899 -22.125 1.00 69.38 144 LYS A C 1
ATOM 1108 O O . LYS A 1 144 ? 12.432 13.151 -22.276 1.00 69.38 144 LYS A O 1
ATOM 1113 N N . THR A 1 145 ? 14.167 11.727 -22.448 1.00 71.94 145 THR A N 1
ATOM 1114 C CA . THR A 1 145 ? 13.399 10.587 -22.968 1.00 71.94 145 THR A CA 1
ATOM 1115 C C . THR A 1 145 ? 12.524 9.984 -21.872 1.00 71.94 145 THR A C 1
ATOM 1117 O O . THR A 1 145 ? 11.321 9.863 -22.066 1.00 71.94 145 THR A O 1
ATOM 1120 N N . LEU A 1 146 ? 13.085 9.738 -20.683 1.00 72.88 146 LEU A N 1
ATOM 1121 C CA . LEU A 1 146 ? 12.344 9.224 -19.528 1.00 72.88 146 LEU A CA 1
ATOM 1122 C C . LEU A 1 146 ? 11.192 10.152 -19.119 1.00 72.88 146 LEU A C 1
ATOM 1124 O O . LEU A 1 146 ? 10.069 9.699 -18.911 1.00 72.88 146 LEU A O 1
ATOM 1128 N N . ALA A 1 147 ? 11.456 11.460 -19.037 1.00 74.69 147 ALA A N 1
ATOM 1129 C CA . ALA A 1 147 ? 10.439 12.439 -18.665 1.00 74.69 147 ALA A CA 1
ATOM 1130 C C . ALA A 1 147 ? 9.269 12.480 -19.660 1.00 74.69 147 ALA A C 1
ATOM 1132 O O . ALA A 1 147 ? 8.129 12.689 -19.245 1.00 74.69 147 ALA A O 1
ATOM 1133 N N . ARG A 1 148 ? 9.537 12.264 -20.955 1.00 75.00 148 ARG A N 1
ATOM 1134 C CA . ARG A 1 148 ? 8.493 12.143 -21.981 1.00 75.00 148 ARG A CA 1
ATOM 1135 C C . ARG A 1 148 ? 7.713 10.843 -21.816 1.00 75.00 148 ARG A C 1
ATOM 1137 O O . ARG A 1 148 ? 6.513 10.911 -21.617 1.00 75.00 148 ARG A O 1
ATOM 1144 N N . THR A 1 149 ? 8.382 9.693 -21.730 1.00 74.75 149 THR A N 1
ATOM 1145 C CA . THR A 1 149 ? 7.715 8.389 -21.553 1.00 74.75 149 THR A CA 1
ATOM 1146 C C . THR A 1 149 ? 6.820 8.339 -20.313 1.00 74.75 149 THR A C 1
ATOM 1148 O O . THR A 1 149 ? 5.710 7.807 -20.369 1.00 74.75 149 THR A O 1
ATOM 1151 N N . ILE A 1 150 ? 7.275 8.909 -19.192 1.00 77.62 150 ILE A N 1
ATOM 1152 C CA . ILE A 1 150 ? 6.477 9.012 -17.964 1.00 77.62 150 ILE A CA 1
ATOM 1153 C C . ILE A 1 150 ? 5.268 9.921 -18.188 1.00 77.62 150 ILE A C 1
ATOM 1155 O O . ILE A 1 150 ? 4.153 9.544 -17.835 1.00 77.62 150 ILE A O 1
ATOM 1159 N N . ARG A 1 151 ? 5.477 11.109 -18.771 1.00 79.19 151 ARG A N 1
ATOM 1160 C CA . ARG A 1 151 ? 4.397 12.059 -19.058 1.00 79.19 151 ARG A CA 1
ATOM 1161 C C . ARG A 1 151 ? 3.331 11.427 -19.946 1.00 79.19 151 ARG A C 1
ATOM 1163 O O . ARG A 1 151 ? 2.159 11.486 -19.592 1.00 79.19 151 ARG A O 1
ATOM 1170 N N . ASP A 1 152 ? 3.745 10.802 -21.038 1.00 79.75 152 ASP A N 1
ATOM 1171 C CA . ASP A 1 152 ? 2.847 10.208 -22.026 1.00 79.75 152 ASP A CA 1
ATOM 1172 C C . ASP A 1 152 ? 2.065 9.044 -21.393 1.00 79.75 152 ASP A C 1
ATOM 1174 O O . ASP A 1 152 ? 0.840 8.988 -21.471 1.00 79.75 152 ASP A O 1
ATOM 1178 N N . SER A 1 153 ? 2.739 8.199 -20.601 1.00 75.50 153 SER A N 1
ATOM 1179 C CA . SER A 1 153 ? 2.081 7.118 -19.850 1.00 75.50 153 SER A CA 1
ATOM 1180 C C . SER A 1 153 ? 1.033 7.626 -18.853 1.00 75.50 153 SER A C 1
ATOM 1182 O O . SER A 1 153 ? -0.008 6.990 -18.680 1.00 75.50 153 SER A O 1
ATOM 1184 N N . ILE A 1 154 ? 1.299 8.748 -18.176 1.00 81.81 154 ILE A N 1
ATOM 1185 C CA . ILE A 1 154 ? 0.356 9.359 -17.229 1.00 81.81 154 ILE A CA 1
ATOM 1186 C C . ILE A 1 154 ? -0.856 9.928 -17.968 1.00 81.81 154 ILE A C 1
ATOM 1188 O O . ILE A 1 154 ? -1.979 9.739 -17.505 1.00 81.81 154 ILE A O 1
ATOM 1192 N N . VAL A 1 155 ? -0.646 10.611 -19.094 1.00 84.00 155 VAL A N 1
ATOM 1193 C CA . VAL A 1 155 ? -1.731 11.230 -19.868 1.00 84.00 155 VAL A CA 1
ATOM 1194 C C . VAL A 1 155 ? -2.651 10.169 -20.471 1.00 84.00 155 VAL A C 1
ATOM 1196 O O . VAL A 1 155 ? -3.868 10.286 -20.341 1.00 84.00 155 VAL A O 1
ATOM 1199 N N . ASP A 1 156 ? -2.092 9.098 -21.033 1.00 83.12 156 ASP A N 1
ATOM 1200 C CA . ASP A 1 156 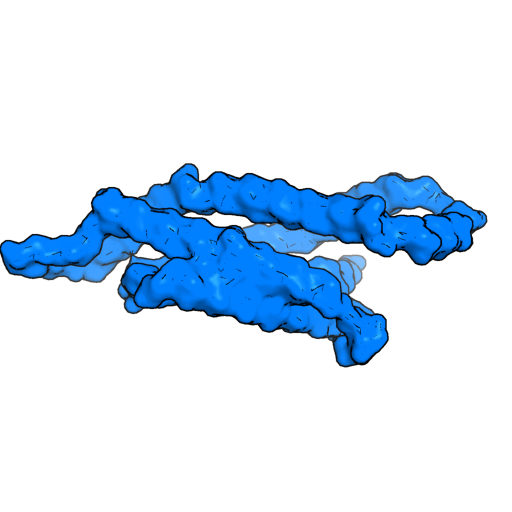? -2.882 8.081 -21.735 1.00 83.12 156 ASP A CA 1
ATOM 1201 C C . ASP A 1 156 ? -3.611 7.128 -20.783 1.00 83.12 156 ASP A C 1
ATOM 1203 O O . ASP A 1 156 ? -4.747 6.714 -21.029 1.00 83.12 156 ASP A O 1
ATOM 1207 N N . LYS A 1 157 ? -2.954 6.732 -19.687 1.00 84.88 157 LYS A N 1
ATOM 1208 C CA . LYS A 1 157 ? -3.465 5.680 -18.792 1.00 84.88 157 LYS A CA 1
ATOM 1209 C C . LYS A 1 157 ? -4.109 6.249 -17.533 1.00 84.88 157 LYS A C 1
ATOM 1211 O O . LYS A 1 157 ? -5.050 5.651 -17.014 1.00 84.88 157 LYS A O 1
ATOM 1216 N N . GLY A 1 158 ? -3.642 7.410 -17.075 1.00 84.56 158 GLY A N 1
ATOM 1217 C CA . GLY A 1 158 ? -4.048 8.033 -15.818 1.00 84.56 158 GLY A CA 1
ATOM 1218 C C . GLY A 1 158 ? -5.554 8.258 -15.673 1.00 84.56 158 GLY A C 1
ATOM 1219 O O . GLY A 1 158 ? -6.089 7.882 -14.629 1.00 84.56 158 GLY A O 1
ATOM 1220 N N . PRO A 1 159 ? -6.273 8.801 -16.678 1.00 87.75 159 PRO A N 1
ATOM 1221 C CA . PRO A 1 159 ? -7.716 9.015 -16.568 1.00 87.75 159 PRO A CA 1
ATOM 1222 C C . PRO A 1 159 ? -8.489 7.715 -16.322 1.00 87.75 159 PRO A C 1
ATOM 1224 O O . PRO A 1 159 ? -9.368 7.665 -15.462 1.00 87.75 159 PRO A O 1
ATOM 1227 N N . GLU A 1 160 ? -8.125 6.635 -17.019 1.00 85.75 160 GLU A N 1
ATOM 1228 C CA . GLU A 1 160 ? -8.753 5.323 -16.847 1.00 85.75 160 GLU A CA 1
ATOM 1229 C C . GLU A 1 160 ? -8.447 4.745 -15.460 1.00 85.75 160 GLU A C 1
ATOM 1231 O O . GLU A 1 160 ? -9.357 4.287 -14.767 1.00 85.75 160 GLU A O 1
ATOM 1236 N N . THR A 1 161 ? -7.182 4.808 -15.022 1.00 86.81 161 THR A N 1
ATOM 1237 C CA . THR A 1 161 ? -6.781 4.381 -13.672 1.00 86.81 161 THR A CA 1
ATOM 1238 C C . THR A 1 161 ? -7.557 5.137 -12.596 1.00 86.81 161 THR A C 1
ATOM 1240 O O . THR A 1 161 ? -8.013 4.541 -11.618 1.00 86.81 161 THR A O 1
ATOM 1243 N N . PHE A 1 162 ? -7.719 6.449 -12.778 1.00 88.19 162 PHE A N 1
ATOM 1244 C CA . PHE A 1 162 ? -8.366 7.325 -11.813 1.00 88.19 162 PHE A CA 1
ATOM 1245 C C . PHE A 1 162 ? -9.863 7.041 -11.699 1.00 88.19 162 PHE A C 1
ATOM 1247 O O . PHE A 1 162 ? -10.364 6.873 -10.589 1.00 88.19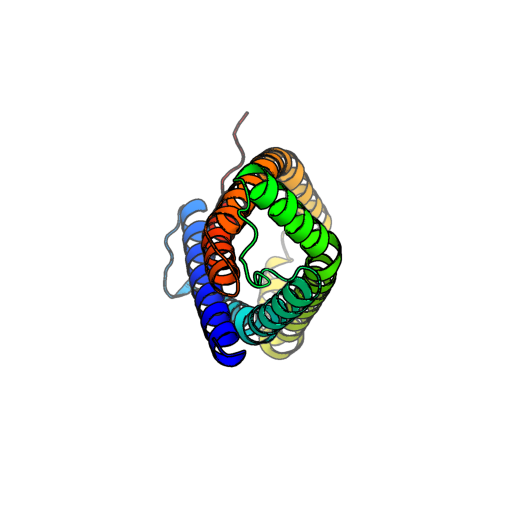 162 PHE A O 1
ATOM 1254 N N . VAL A 1 163 ? -10.572 6.919 -12.824 1.00 89.56 163 VAL A N 1
ATOM 1255 C CA . VAL A 1 163 ? -12.010 6.606 -12.826 1.00 89.56 163 VAL A CA 1
ATOM 1256 C C . VAL A 1 163 ? -12.264 5.225 -12.226 1.00 89.56 163 VAL A C 1
ATOM 1258 O O . VAL A 1 163 ? -13.125 5.081 -11.358 1.00 89.56 163 VAL A O 1
ATOM 1261 N N . LEU A 1 164 ? -11.484 4.215 -12.622 1.00 87.62 164 LEU A N 1
ATOM 1262 C CA . LEU A 1 164 ? -11.632 2.865 -12.081 1.00 87.62 164 LEU A CA 1
ATOM 1263 C C . LEU A 1 164 ? -11.342 2.824 -10.581 1.00 87.62 164 LEU A C 1
ATOM 1265 O O . LEU A 1 164 ? -12.091 2.192 -9.843 1.00 87.62 164 LEU A O 1
ATOM 1269 N N . GLY A 1 165 ? -10.324 3.546 -10.108 1.00 86.06 165 GLY A N 1
ATOM 1270 C CA . GLY A 1 165 ? -10.035 3.663 -8.677 1.00 86.06 165 GLY A CA 1
ATOM 1271 C C . GLY A 1 165 ? -11.142 4.397 -7.922 1.00 86.06 165 GLY A C 1
ATOM 1272 O O . GLY A 1 165 ? -11.545 3.967 -6.839 1.00 86.06 165 GLY A O 1
ATOM 1273 N N . GLY A 1 166 ? -11.678 5.456 -8.531 1.00 85.00 166 GLY A N 1
ATOM 1274 C CA . GLY A 1 166 ? -12.787 6.252 -8.016 1.00 85.00 166 GLY A CA 1
ATOM 1275 C C . GLY A 1 166 ? -14.098 5.478 -7.888 1.00 85.00 166 GLY A C 1
ATOM 1276 O O . GLY A 1 166 ? -14.927 5.847 -7.067 1.00 85.00 166 GLY A O 1
ATOM 1277 N N . VAL A 1 167 ? -14.282 4.382 -8.628 1.00 86.50 167 VAL A N 1
ATOM 1278 C CA . VAL A 1 167 ? -15.444 3.488 -8.484 1.00 86.50 167 VAL A CA 1
ATOM 1279 C C . VAL A 1 167 ? -15.120 2.288 -7.594 1.00 86.50 167 VAL A C 1
ATOM 1281 O O . VAL A 1 167 ? -15.894 1.945 -6.699 1.00 86.50 167 VAL A O 1
ATOM 1284 N N . PHE A 1 168 ? -13.958 1.665 -7.795 1.00 87.81 168 PHE A N 1
ATOM 1285 C CA . PHE A 1 168 ? -13.549 0.448 -7.101 1.00 87.81 168 PHE A CA 1
ATOM 1286 C C . PHE A 1 168 ? -13.477 0.649 -5.586 1.00 87.81 168 PHE A C 1
ATOM 1288 O O . PHE A 1 168 ? -14.095 -0.100 -4.827 1.00 87.81 168 PHE A O 1
ATOM 1295 N N . TRP A 1 169 ? -12.769 1.684 -5.128 1.00 84.12 169 TRP A N 1
ATOM 1296 C CA . TRP A 1 169 ? -12.531 1.875 -3.699 1.00 84.12 169 TRP A CA 1
ATOM 1297 C C . TRP A 1 169 ? -13.783 2.261 -2.906 1.00 84.12 169 TRP A C 1
ATOM 1299 O O . TRP A 1 169 ? -13.959 1.714 -1.814 1.00 84.12 169 TRP A O 1
ATOM 1309 N N . PRO A 1 170 ? -14.694 3.123 -3.399 1.00 82.69 170 PRO A N 1
ATOM 1310 C CA . PRO A 1 170 ? -15.965 3.363 -2.719 1.00 82.69 170 PRO A CA 1
ATOM 1311 C C . PRO A 1 170 ? -16.839 2.118 -2.601 1.00 82.69 170 PRO A C 1
ATOM 1313 O O . PRO A 1 170 ? -17.406 1.894 -1.533 1.00 82.69 170 PRO A O 1
ATOM 1316 N N . VAL A 1 171 ? -16.908 1.279 -3.640 1.00 83.31 171 VAL A N 1
ATOM 1317 C CA . VAL A 1 171 ? -17.670 0.020 -3.595 1.00 83.31 171 VAL A CA 1
ATOM 1318 C C . VAL A 1 171 ? -17.049 -0.951 -2.592 1.00 83.31 171 VAL A C 1
ATOM 1320 O O . VAL A 1 171 ? -17.751 -1.466 -1.719 1.00 83.31 171 VAL A O 1
ATOM 1323 N N . VAL A 1 172 ? -15.727 -1.148 -2.652 1.00 84.94 172 VAL A N 1
ATOM 1324 C CA . VAL A 1 172 ? -14.991 -1.998 -1.704 1.00 84.94 172 VAL A CA 1
ATOM 1325 C C . VAL A 1 172 ? -15.198 -1.510 -0.275 1.00 84.94 172 VAL A C 1
ATOM 1327 O O . VAL A 1 172 ? -15.528 -2.308 0.598 1.00 84.94 172 VAL A O 1
ATOM 1330 N N . ASN A 1 173 ? -15.070 -0.206 -0.024 1.00 79.06 173 ASN A N 1
ATOM 1331 C CA . ASN A 1 173 ? -15.296 0.363 1.300 1.00 79.06 173 ASN A CA 1
ATOM 1332 C C . ASN A 1 173 ? -16.755 0.202 1.746 1.00 79.06 173 ASN A C 1
ATOM 1334 O O . ASN A 1 173 ? -16.987 -0.203 2.882 1.00 79.06 173 ASN A O 1
ATOM 1338 N N . ALA A 1 174 ? -17.738 0.444 0.877 1.00 74.38 174 ALA A N 1
ATOM 1339 C CA . ALA A 1 174 ? -19.151 0.273 1.210 1.00 74.38 174 ALA A CA 1
ATOM 1340 C C . ALA A 1 174 ? -19.460 -1.167 1.652 1.00 74.38 174 ALA A C 1
ATOM 1342 O O . ALA A 1 174 ? -20.029 -1.370 2.725 1.00 74.38 174 ALA A O 1
ATOM 1343 N N . VAL A 1 175 ? -19.008 -2.165 0.886 1.00 79.00 175 VAL A N 1
ATOM 1344 C CA . VAL A 1 175 ? -19.146 -3.589 1.235 1.00 79.00 175 VAL A CA 1
ATOM 1345 C C . VAL A 1 175 ? -18.382 -3.907 2.523 1.00 79.00 175 VAL A C 1
ATOM 1347 O O . VAL A 1 175 ? -18.921 -4.542 3.431 1.00 79.00 175 VAL A O 1
ATOM 1350 N N . ASN A 1 176 ? -17.146 -3.418 2.645 1.00 78.62 176 ASN A N 1
ATOM 1351 C CA . ASN A 1 176 ? -16.291 -3.668 3.799 1.00 78.62 176 ASN A CA 1
ATOM 1352 C C . ASN A 1 176 ? -16.913 -3.155 5.107 1.00 78.62 176 ASN A C 1
ATOM 1354 O O . ASN A 1 176 ? -16.900 -3.838 6.131 1.00 78.62 176 ASN A O 1
ATOM 1358 N N . PHE A 1 177 ? -17.499 -1.959 5.077 1.00 68.38 177 PHE A N 1
ATOM 1359 C CA . PHE A 1 177 ? -18.139 -1.368 6.244 1.00 68.38 177 PHE A CA 1
ATOM 1360 C C . PHE A 1 177 ? -19.557 -1.892 6.508 1.00 68.38 177 PHE A C 1
ATOM 1362 O O . PHE A 1 177 ? -20.004 -1.810 7.654 1.00 68.38 177 PHE A O 1
ATOM 1369 N N . MET A 1 178 ? -20.251 -2.416 5.492 1.00 67.94 178 MET A N 1
ATOM 1370 C CA . MET A 1 178 ? -21.580 -3.017 5.638 1.00 67.94 178 MET A CA 1
ATOM 1371 C C . MET A 1 178 ? -21.510 -4.411 6.271 1.00 67.94 178 MET A C 1
ATOM 1373 O O . MET A 1 178 ? -22.286 -4.703 7.176 1.00 67.94 178 MET A O 1
ATOM 1377 N N . TYR A 1 179 ? -20.569 -5.254 5.837 1.00 69.38 179 TYR A N 1
ATOM 1378 C CA . TYR A 1 179 ? -20.536 -6.666 6.239 1.00 69.38 179 TYR A CA 1
ATOM 1379 C C . TYR A 1 179 ? -19.477 -7.004 7.288 1.00 69.38 179 TYR A C 1
ATOM 1381 O O . TYR A 1 179 ? -19.644 -7.961 8.045 1.00 69.38 179 TYR A O 1
ATOM 1389 N N . PHE A 1 180 ? -18.387 -6.238 7.370 1.00 71.56 180 PHE A N 1
ATOM 1390 C CA . PHE A 1 180 ? -17.267 -6.572 8.244 1.00 71.56 180 PHE A CA 1
ATOM 1391 C C . PHE A 1 180 ? -17.108 -5.542 9.363 1.00 71.56 180 PHE A C 1
ATOM 1393 O O . PHE A 1 180 ? -17.343 -4.343 9.200 1.00 71.56 180 PHE A O 1
ATOM 1400 N N . THR A 1 181 ? -16.688 -6.008 10.537 1.00 66.50 181 THR A N 1
ATOM 1401 C CA . THR A 1 181 ? -16.396 -5.180 11.715 1.00 66.50 181 THR A CA 1
ATOM 1402 C C . THR A 1 181 ? -15.045 -5.566 12.314 1.00 66.50 181 THR A C 1
ATOM 1404 O O . THR A 1 181 ? -14.571 -6.697 12.161 1.00 66.50 181 THR A O 1
ATOM 1407 N N . GLY A 1 182 ? -14.389 -4.602 12.966 1.00 64.75 182 GLY A N 1
ATOM 1408 C CA . GLY A 1 182 ? -13.085 -4.796 13.598 1.00 64.75 182 GLY A CA 1
ATOM 1409 C C . GLY A 1 182 ? -12.004 -5.271 12.621 1.00 64.75 182 GLY A C 1
ATOM 1410 O O . GLY A 1 182 ? -11.887 -4.778 11.500 1.00 64.75 182 GLY A O 1
ATOM 1411 N N . VAL A 1 183 ? -11.213 -6.259 13.045 1.00 62.12 183 VAL A N 1
ATOM 1412 C CA . VAL A 1 183 ? -9.989 -6.700 12.349 1.00 62.12 183 VAL A CA 1
ATOM 1413 C C . VAL A 1 183 ? -10.259 -7.353 10.985 1.00 62.12 183 VAL A C 1
ATOM 1415 O O . VAL A 1 183 ? -9.415 -7.281 10.094 1.00 62.12 183 VAL A O 1
ATOM 1418 N N . LYS A 1 184 ? -11.453 -7.924 10.770 1.00 71.19 184 LYS A N 1
ATOM 1419 C CA . LYS A 1 184 ? -11.827 -8.547 9.485 1.00 71.19 184 LYS A CA 1
ATOM 1420 C C . LYS A 1 184 ? -11.809 -7.547 8.322 1.00 71.19 184 LYS A C 1
ATOM 1422 O O . LYS A 1 184 ? -11.544 -7.938 7.191 1.00 71.19 184 LYS A O 1
ATOM 1427 N N . ARG A 1 185 ? -12.004 -6.253 8.608 1.00 72.31 185 ARG A N 1
ATOM 1428 C CA . ARG A 1 185 ? -11.952 -5.184 7.599 1.00 72.31 185 ARG A CA 1
ATOM 1429 C C . ARG A 1 185 ? -10.589 -5.055 6.940 1.00 72.31 185 ARG A C 1
ATOM 1431 O O . ARG A 1 185 ? -10.503 -4.797 5.747 1.00 72.31 185 ARG A O 1
ATOM 1438 N N . ILE A 1 186 ? -9.531 -5.243 7.724 1.00 70.31 186 ILE A N 1
ATOM 1439 C CA . ILE A 1 186 ? -8.149 -5.123 7.255 1.00 70.31 186 ILE A CA 1
ATOM 1440 C C . ILE A 1 186 ? -7.839 -6.257 6.275 1.00 70.31 186 ILE A C 1
ATOM 1442 O O . ILE A 1 186 ? -7.203 -6.031 5.254 1.00 70.31 186 ILE A O 1
ATOM 1446 N N . MET A 1 187 ? -8.344 -7.464 6.544 1.00 76.31 187 MET A N 1
ATOM 1447 C CA . MET A 1 187 ? -8.147 -8.620 5.666 1.00 76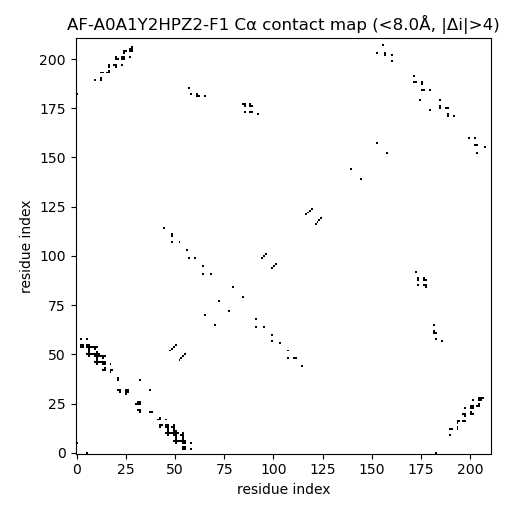.31 187 MET A CA 1
ATOM 1448 C C . MET A 1 187 ? -8.805 -8.418 4.301 1.00 76.31 187 MET A C 1
ATOM 1450 O O . MET A 1 187 ? -8.165 -8.658 3.283 1.00 76.31 187 MET A O 1
ATOM 1454 N N . VAL A 1 188 ? -10.051 -7.931 4.276 1.00 81.00 188 VAL A N 1
ATOM 1455 C CA . VAL A 1 188 ? -10.768 -7.647 3.023 1.00 81.00 188 VAL A CA 1
ATOM 1456 C C . VAL A 1 188 ? -10.073 -6.535 2.243 1.00 81.00 188 VAL A C 1
ATOM 1458 O O . VAL A 1 188 ? -9.842 -6.691 1.049 1.00 81.00 188 VAL A O 1
ATOM 1461 N N . LEU A 1 189 ? -9.669 -5.448 2.910 1.00 81.62 189 LEU A N 1
ATOM 1462 C CA . LEU A 1 189 ? -8.945 -4.352 2.257 1.00 81.62 189 LEU A CA 1
ATOM 1463 C C . LEU A 1 189 ? -7.598 -4.803 1.689 1.00 81.62 189 LEU A C 1
ATOM 1465 O O . LEU A 1 189 ? -7.281 -4.451 0.558 1.00 81.62 189 LEU A O 1
ATOM 1469 N N . ASN A 1 190 ? -6.832 -5.611 2.427 1.00 81.56 190 ASN A N 1
ATOM 1470 C CA . ASN A 1 190 ? -5.563 -6.149 1.937 1.00 81.56 190 ASN A CA 1
ATOM 1471 C C . ASN A 1 190 ? -5.774 -7.127 0.768 1.00 81.56 190 ASN A C 1
ATOM 1473 O O . ASN A 1 190 ? -4.994 -7.119 -0.181 1.00 81.56 190 ASN A O 1
ATOM 1477 N N . PHE A 1 191 ? -6.848 -7.921 0.789 1.00 82.81 191 PHE A N 1
ATOM 1478 C CA . PHE A 1 191 ? -7.202 -8.818 -0.311 1.00 82.81 191 PHE A CA 1
ATOM 1479 C C . PHE A 1 191 ? -7.632 -8.051 -1.571 1.00 82.81 191 PHE A C 1
ATOM 1481 O O . PHE A 1 191 ? -7.099 -8.289 -2.650 1.00 82.81 191 PHE A O 1
ATOM 1488 N N . CYS A 1 192 ? -8.528 -7.068 -1.450 1.00 86.31 192 CYS A N 1
ATOM 1489 C CA . CYS A 1 192 ? -8.887 -6.181 -2.560 1.00 86.31 192 CYS A CA 1
ATOM 1490 C C . CYS A 1 192 ? -7.678 -5.371 -3.057 1.00 86.31 192 CYS A C 1
ATOM 1492 O O . CYS A 1 192 ? -7.529 -5.160 -4.259 1.00 86.31 192 CYS A O 1
ATOM 1494 N N . GLY A 1 193 ? -6.788 -4.964 -2.149 1.00 82.44 193 GLY A N 1
ATOM 1495 C CA . GLY A 1 193 ? -5.534 -4.288 -2.469 1.00 82.44 193 GLY A CA 1
ATOM 1496 C C . GLY A 1 193 ? -4.589 -5.145 -3.308 1.00 82.44 193 GLY A C 1
ATOM 1497 O O . GLY A 1 193 ? -3.950 -4.622 -4.213 1.00 82.44 193 GLY A O 1
ATOM 1498 N N . LEU A 1 194 ? -4.550 -6.461 -3.090 1.00 83.62 194 LEU A N 1
ATOM 1499 C CA . LEU A 1 194 ? -3.791 -7.388 -3.931 1.00 83.62 194 LEU A CA 1
ATOM 1500 C C . LEU A 1 194 ? -4.304 -7.385 -5.379 1.00 83.62 194 LEU A C 1
ATOM 1502 O O . LEU A 1 194 ? -3.502 -7.286 -6.312 1.00 83.62 194 LEU A O 1
ATOM 1506 N N . PHE A 1 195 ? -5.626 -7.407 -5.579 1.00 85.94 195 PHE A N 1
ATOM 1507 C CA . PHE A 1 195 ? -6.217 -7.259 -6.915 1.00 85.94 195 PHE A CA 1
ATOM 1508 C C . PHE A 1 195 ? -5.903 -5.895 -7.528 1.00 85.94 195 PHE A C 1
ATOM 1510 O O . PHE A 1 195 ? -5.514 -5.826 -8.691 1.00 85.94 195 PHE A O 1
ATOM 1517 N N . TRP A 1 196 ? -6.014 -4.820 -6.744 1.00 86.69 196 TRP A N 1
ATOM 1518 C CA . TRP A 1 196 ? -5.723 -3.466 -7.211 1.00 86.69 196 TRP A CA 1
ATOM 1519 C C . TRP A 1 196 ? -4.254 -3.289 -7.614 1.00 86.69 196 TRP A C 1
ATOM 1521 O O . TRP A 1 196 ? -3.965 -2.759 -8.682 1.00 86.69 196 TRP A O 1
ATOM 1531 N N . ASN A 1 197 ? -3.315 -3.804 -6.820 1.00 85.25 197 ASN A N 1
ATOM 1532 C CA . ASN A 1 197 ? -1.885 -3.767 -7.132 1.00 85.25 197 ASN A CA 1
ATOM 1533 C C . ASN A 1 197 ? -1.560 -4.575 -8.393 1.00 85.25 197 ASN A C 1
ATOM 1535 O O . ASN A 1 197 ? -0.752 -4.146 -9.219 1.00 85.25 197 ASN A O 1
ATOM 1539 N N . SER A 1 198 ? -2.227 -5.716 -8.577 1.00 84.19 198 SER A N 1
ATOM 1540 C CA . SER A 1 198 ? -2.100 -6.526 -9.792 1.00 84.19 198 SER A CA 1
ATOM 1541 C C . SER A 1 198 ? -2.629 -5.770 -11.014 1.00 84.19 198 SER A C 1
ATOM 1543 O O . SER A 1 198 ? -1.974 -5.730 -12.053 1.00 84.19 198 SER A O 1
ATOM 1545 N N . PHE A 1 199 ? -3.779 -5.107 -10.874 1.00 86.88 199 PHE A N 1
ATOM 1546 C CA . PHE A 1 199 ? -4.382 -4.283 -11.919 1.00 86.88 199 PHE A CA 1
ATOM 1547 C C . PHE A 1 199 ? -3.509 -3.082 -12.305 1.00 86.88 199 PHE A C 1
ATOM 1549 O O . PHE A 1 199 ? -3.289 -2.851 -13.492 1.00 86.88 199 PHE A O 1
ATOM 1556 N N . LEU A 1 200 ? -2.963 -2.349 -11.330 1.00 84.62 200 LEU A N 1
ATOM 1557 C CA . LEU A 1 200 ? -2.037 -1.243 -11.588 1.00 84.62 200 LEU A CA 1
ATOM 1558 C C . LEU A 1 200 ? -0.787 -1.723 -12.328 1.00 84.62 200 LEU A C 1
ATOM 1560 O O . LEU A 1 200 ? -0.363 -1.096 -13.295 1.00 84.62 200 LEU A O 1
ATOM 1564 N N . SER A 1 201 ? -0.233 -2.864 -11.910 1.00 82.19 201 SER A N 1
ATOM 1565 C CA . SER A 1 201 ? 0.934 -3.464 -12.566 1.00 82.19 201 SER A CA 1
ATOM 1566 C C . SER A 1 201 ? 0.631 -3.814 -14.023 1.00 82.19 201 SER A C 1
ATOM 1568 O O . SER A 1 201 ? 1.412 -3.493 -14.916 1.00 82.19 201 SER A O 1
ATOM 1570 N N . TRP A 1 202 ? -0.548 -4.386 -14.286 1.00 84.25 202 TRP A N 1
ATOM 1571 C CA . TRP A 1 202 ? -1.021 -4.634 -15.646 1.00 84.25 202 TRP A CA 1
ATOM 1572 C C . TRP A 1 202 ? -1.199 -3.343 -16.452 1.00 84.25 202 TRP A C 1
ATOM 1574 O O . TRP A 1 202 ? -0.744 -3.267 -17.590 1.00 84.25 202 TRP A O 1
ATOM 1584 N N . GLN A 1 203 ? -1.841 -2.318 -15.886 1.00 83.75 203 GLN A N 1
ATOM 1585 C CA . GLN A 1 203 ? -2.063 -1.059 -16.595 1.00 83.75 203 GLN A CA 1
ATOM 1586 C C . GLN A 1 203 ? -0.753 -0.361 -16.955 1.00 83.75 203 GLN A C 1
ATOM 1588 O O . GLN A 1 203 ? -0.629 0.174 -18.056 1.00 83.75 203 GLN A O 1
ATOM 1593 N N . VAL A 1 204 ? 0.241 -0.381 -16.069 1.00 80.38 204 VAL A N 1
ATOM 1594 C CA . VAL A 1 204 ? 1.566 0.167 -16.380 1.00 80.38 204 VAL A CA 1
ATOM 1595 C C . VAL A 1 204 ? 2.226 -0.640 -17.499 1.00 80.38 204 VAL A C 1
ATOM 1597 O O . VAL A 1 204 ? 2.730 -0.041 -18.446 1.00 80.38 204 VAL A O 1
ATOM 1600 N N . ALA A 1 205 ? 2.144 -1.970 -17.448 1.00 79.69 205 ALA A N 1
ATOM 1601 C CA . ALA A 1 205 ? 2.821 -2.862 -18.387 1.00 79.69 205 ALA A CA 1
ATOM 1602 C C . ALA A 1 205 ? 2.128 -3.031 -19.753 1.00 79.69 205 ALA A C 1
ATOM 1604 O O . ALA A 1 205 ? 2.778 -3.440 -20.711 1.00 79.69 205 ALA A O 1
ATOM 1605 N N . ARG A 1 206 ? 0.827 -2.736 -19.875 1.00 79.38 206 ARG A N 1
ATOM 1606 C CA . ARG A 1 206 ? 0.100 -2.900 -21.146 1.00 79.38 206 ARG A CA 1
ATOM 1607 C C . ARG A 1 206 ? 0.623 -1.933 -22.226 1.00 79.38 206 ARG A C 1
ATOM 1609 O O . ARG A 1 206 ? 0.928 -0.780 -21.888 1.00 79.38 206 ARG A O 1
ATOM 1616 N N . PRO A 1 207 ? 0.672 -2.347 -23.504 1.00 71.38 207 PRO A N 1
ATOM 1617 C CA . PRO A 1 207 ? 1.024 -1.456 -24.608 1.00 71.38 207 PRO A CA 1
ATOM 1618 C C . PRO A 1 207 ? 0.025 -0.291 -24.721 1.00 71.38 207 PRO A C 1
ATOM 1620 O O . PRO A 1 207 ? -1.138 -0.416 -24.322 1.00 71.38 207 PRO A O 1
ATOM 1623 N N . ALA A 1 208 ? 0.492 0.861 -25.213 1.00 67.00 208 ALA A N 1
ATOM 1624 C CA . ALA A 1 208 ? -0.385 1.988 -25.527 1.00 67.00 208 ALA A CA 1
ATOM 1625 C C . ALA A 1 208 ? -1.376 1.580 -26.629 1.00 67.00 208 ALA A C 1
ATOM 1627 O O . ALA A 1 208 ? -1.066 0.722 -27.456 1.00 67.00 208 ALA A O 1
ATOM 1628 N N . LYS A 1 209 ? -2.582 2.155 -26.619 1.00 61.97 209 LYS A N 1
ATOM 1629 C CA . LYS A 1 209 ? -3.546 1.912 -27.697 1.00 61.97 209 LYS A CA 1
ATOM 1630 C C . LYS A 1 209 ? -3.011 2.598 -28.952 1.00 61.97 209 LYS A C 1
ATOM 1632 O O . LYS A 1 209 ? -2.785 3.803 -28.923 1.00 61.97 209 LYS A O 1
ATOM 1637 N N . GLU A 1 210 ? -2.786 1.834 -30.016 1.00 55.69 210 GLU A N 1
ATOM 1638 C CA . GLU A 1 210 ? -2.584 2.413 -31.344 1.00 55.69 210 GLU A CA 1
ATOM 1639 C C . GLU A 1 210 ? -3.882 3.139 -31.724 1.00 55.69 210 GLU A C 1
ATOM 1641 O O . GLU A 1 210 ? -4.964 2.545 -31.680 1.00 55.69 210 GLU A O 1
ATOM 1646 N N . HIS A 1 211 ? -3.771 4.444 -31.970 1.00 47.06 211 HIS A N 1
ATOM 1647 C CA . HIS A 1 211 ? -4.866 5.325 -32.371 1.00 47.06 211 HIS A CA 1
ATOM 1648 C C . HIS A 1 211 ? -4.843 5.546 -33.878 1.00 47.06 211 HIS A C 1
ATOM 1650 O O . HIS A 1 211 ? -3.731 5.750 -34.416 1.00 47.06 211 HIS A O 1
#

InterPro domains:
  IPR007248 Mpv17/PMP22 [PF04117] (148-201)
  IPR007248 Mpv17/PMP22 [PTHR11266] (6-202)

Sequence (211 aa):
MTILGASVTAGTLFAVGDVIAQAVTHKAAGGRLTQDSYDGLRTARMSFIGFALNGPYFYTGFRILDRYYPTIPRNPPPVWTPRMQLVRSFGKSVTAHFTVFPPYLIALLSLSTSLQWWQTHGFASSTIIEDAAASSRTQPPASKTLARTIRDSIVDKGPETFVLGGVFWPVVNAVNFMYFTGVKRIMVLNFCGLFWNSFLSWQVARPAKEH

pLDDT: mean 76.81, std 11.72, range [47.06, 92.44]

Mean predicted aligned error: 10.42 Å

Organism: NCBI:txid765915

Radius of gyration: 21.08 Å; Cα contacts (8 Å, |Δi|>4): 153; chains: 1; bounding box: 61×32×59 Å

Secondary structure (DSSP, 8-state):
--HHHHHHHHHHHHHHHHHHHHHHHHHHTT----GGG--HHHHHHHHHHIIIIIHHHHHHHHHHHHHHS--SPPSSPP---HHHHHHHHHHHHHHHHHHTHHHHHHHHHHHHHHHHHHHHHHTSHHHHHHHHHHHTTS-S-HHHHHHHHHHHHHHHHHHHHHHHHHHHHHHHHHHHHHH--TTHHHHHHHHHHHHHHHHHHHHHHSPPPP-